Protein AF-0000000067173513 (afdb_homodimer)

Structure (mmCIF, N/CA/C/O backbone):
data_AF-0000000067173513-model_v1
#
loop_
_entity.id
_entity.type
_entity.pdbx_description
1 polymer 'MarR-family protein transcriptional regulator'
#
loop_
_atom_site.group_PDB
_atom_site.id
_atom_site.type_symbol
_atom_site.label_atom_id
_atom_site.label_alt_id
_atom_site.label_comp_id
_atom_site.label_asym_id
_atom_site.label_entity_id
_atom_site.label_seq_id
_atom_site.pdbx_PDB_ins_code
_atom_site.Cartn_x
_atom_site.Cartn_y
_atom_site.Cartn_z
_atom_site.occupancy
_atom_site.B_iso_or_equiv
_atom_site.auth_seq_id
_atom_site.auth_comp_id
_atom_site.auth_asym_id
_atom_site.auth_atom_id
_atom_site.pdbx_PDB_model_num
ATOM 1 N N . MET A 1 1 ? -23.953 4.438 -7.414 1 66.81 1 MET A N 1
ATOM 2 C CA . MET A 1 1 ? -24.047 3.256 -6.559 1 66.81 1 MET A CA 1
ATOM 3 C C . MET A 1 1 ? -22.797 2.395 -6.688 1 66.81 1 MET A C 1
ATOM 5 O O . MET A 1 1 ? -22.266 2.227 -7.785 1 66.81 1 MET A O 1
ATOM 9 N N . VAL A 1 2 ? -22.297 2.133 -5.477 1 77.62 2 VAL A N 1
ATOM 10 C CA . VAL A 1 2 ? -21.078 1.342 -5.473 1 77.62 2 VAL A CA 1
ATOM 11 C C . VAL A 1 2 ? -21.375 -0.084 -5.922 1 77.62 2 VAL A C 1
ATOM 13 O O . VAL A 1 2 ? -22.172 -0.787 -5.297 1 77.62 2 VAL A O 1
ATOM 16 N N . ASP A 1 3 ? -20.922 -0.416 -7.223 1 88.56 3 ASP A N 1
ATOM 17 C CA . ASP A 1 3 ? -21.172 -1.765 -7.727 1 88.56 3 ASP A CA 1
ATOM 18 C C . ASP A 1 3 ? -19.984 -2.684 -7.422 1 88.56 3 ASP A C 1
ATOM 20 O O . ASP A 1 3 ? -18.859 -2.219 -7.246 1 88.56 3 ASP A O 1
ATOM 24 N N . THR A 1 4 ? -20.297 -3.984 -7.328 1 90.81 4 THR A N 1
ATOM 25 C CA . THR A 1 4 ? -19.359 -5.008 -6.898 1 90.81 4 THR A CA 1
ATOM 26 C C . THR A 1 4 ? -18.156 -5.062 -7.84 1 90.81 4 THR A C 1
ATOM 28 O O . THR A 1 4 ? -17.016 -5.223 -7.395 1 90.81 4 THR A O 1
ATOM 31 N N . ARG A 1 5 ? -18.406 -4.883 -9.117 1 91.69 5 ARG A N 1
ATOM 32 C CA . ARG A 1 5 ? -17.328 -4.945 -10.102 1 91.69 5 ARG A CA 1
ATOM 33 C C . ARG A 1 5 ? -16.344 -3.791 -9.914 1 91.69 5 ARG A C 1
ATOM 35 O O . ARG A 1 5 ? -15.141 -3.963 -10.07 1 91.69 5 ARG A O 1
ATOM 42 N N . SER A 1 6 ? -16.953 -2.627 -9.68 1 94.31 6 SER A N 1
ATOM 43 C CA . SER A 1 6 ? -16.125 -1.453 -9.445 1 94.31 6 SER A CA 1
ATOM 44 C C . SER A 1 6 ? -15.242 -1.64 -8.211 1 94.31 6 SER A C 1
ATOM 46 O O . SER A 1 6 ? -14.047 -1.34 -8.242 1 94.31 6 SER A O 1
ATOM 48 N N . VAL A 1 7 ? -15.805 -2.238 -7.148 1 97 7 VAL A N 1
ATOM 49 C CA . VAL A 1 7 ? -15.07 -2.443 -5.902 1 97 7 VAL A CA 1
ATOM 50 C C . VAL A 1 7 ? -13.961 -3.469 -6.117 1 97 7 VAL A C 1
ATOM 52 O O . VAL A 1 7 ? -12.852 -3.301 -5.617 1 97 7 VAL A O 1
ATOM 55 N N . GLU A 1 8 ? -14.266 -4.461 -6.918 1 96.06 8 GLU A N 1
ATOM 56 C CA . GLU A 1 8 ? -13.281 -5.5 -7.199 1 96.06 8 GLU A CA 1
ATOM 57 C C . GLU A 1 8 ? -12.094 -4.938 -7.984 1 96.06 8 GLU A C 1
ATOM 59 O O . GLU A 1 8 ? -10.945 -5.273 -7.703 1 96.06 8 GLU A O 1
ATOM 64 N N . ALA A 1 9 ? -12.383 -4.098 -8.992 1 96.94 9 ALA A N 1
ATOM 65 C CA . ALA A 1 9 ? -11.32 -3.506 -9.797 1 96.94 9 ALA A CA 1
ATOM 66 C C . ALA A 1 9 ? -10.43 -2.602 -8.945 1 96.94 9 ALA A C 1
ATOM 68 O O . ALA A 1 9 ? -9.203 -2.609 -9.094 1 96.94 9 ALA A O 1
ATOM 69 N N . ILE A 1 10 ? -11.047 -1.842 -8.094 1 98.31 10 ILE A N 1
ATOM 70 C CA . ILE A 1 10 ? -10.305 -0.932 -7.227 1 98.31 10 ILE A CA 1
ATOM 71 C C . ILE A 1 10 ? -9.453 -1.733 -6.246 1 98.31 10 ILE A C 1
ATOM 73 O O . ILE A 1 10 ? -8.273 -1.434 -6.051 1 98.31 10 ILE A O 1
ATOM 77 N N . SER A 1 11 ? -10.102 -2.775 -5.629 1 97.38 11 SER A N 1
ATOM 78 C CA . SER A 1 11 ? -9.383 -3.656 -4.715 1 97.38 11 SER A CA 1
ATOM 79 C C . SER A 1 11 ? -8.18 -4.305 -5.402 1 97.38 11 SER A C 1
ATOM 81 O O . SER A 1 11 ? -7.082 -4.328 -4.848 1 97.38 11 SER A O 1
ATOM 83 N N . GLU A 1 12 ? -8.336 -4.734 -6.629 1 96.5 12 GLU A N 1
ATOM 84 C CA . GLU A 1 12 ? -7.266 -5.379 -7.379 1 96.5 12 GLU A CA 1
ATOM 85 C C . GLU A 1 12 ? -6.145 -4.391 -7.691 1 96.5 12 GLU A C 1
ATOM 87 O O . GLU A 1 12 ? -4.961 -4.738 -7.602 1 96.5 12 GLU A O 1
ATOM 92 N N . MET A 1 13 ? -6.484 -3.211 -8.086 1 98.06 13 MET A N 1
ATOM 93 C CA . MET A 1 13 ? -5.48 -2.193 -8.383 1 98.06 13 MET A CA 1
ATOM 94 C C . MET A 1 13 ? -4.625 -1.895 -7.16 1 98.06 13 MET A C 1
ATOM 96 O O . MET A 1 13 ? -3.396 -1.848 -7.25 1 98.06 13 MET A O 1
ATOM 100 N N . ILE A 1 14 ? -5.258 -1.755 -5.98 1 97.88 14 ILE A N 1
ATOM 101 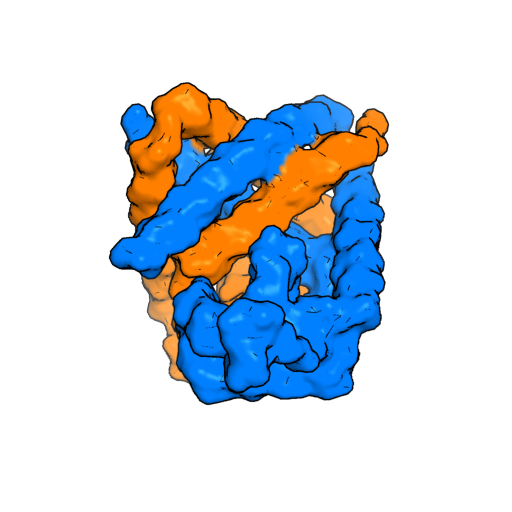C CA . ILE A 1 14 ? -4.562 -1.428 -4.742 1 97.88 14 ILE A CA 1
ATOM 102 C C . ILE A 1 14 ? -3.67 -2.598 -4.328 1 97.88 14 ILE A C 1
ATOM 104 O O . ILE A 1 14 ? -2.484 -2.412 -4.043 1 97.88 14 ILE A O 1
ATOM 108 N N . ILE A 1 15 ? -4.168 -3.867 -4.406 1 95.38 15 ILE A N 1
ATOM 109 C CA . ILE A 1 15 ? -3.424 -5.047 -3.971 1 95.38 15 ILE A CA 1
ATOM 110 C C . ILE A 1 15 ? -2.246 -5.289 -4.914 1 95.38 15 ILE A C 1
ATOM 112 O O . ILE A 1 15 ? -1.128 -5.551 -4.465 1 95.38 15 ILE A O 1
ATOM 116 N N . THR A 1 16 ? -2.5 -5.16 -6.219 1 96.19 16 THR A N 1
ATOM 117 C CA . THR A 1 16 ? -1.437 -5.367 -7.195 1 96.19 16 THR A CA 1
ATOM 118 C C . THR A 1 16 ? -0.371 -4.281 -7.07 1 96.19 16 THR A C 1
ATOM 120 O O . THR A 1 16 ? 0.825 -4.56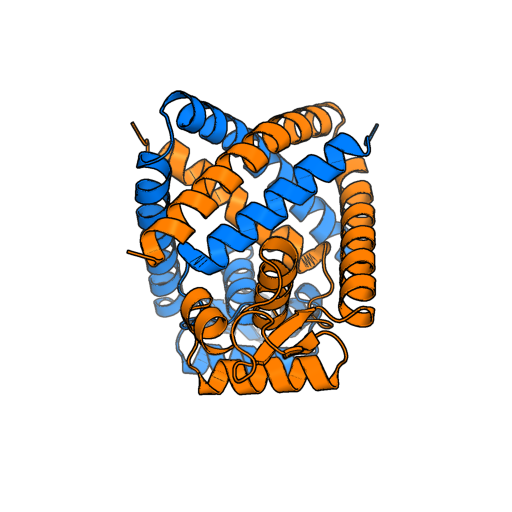6 -7.156 1 96.19 16 THR A O 1
ATOM 123 N N . GLY A 1 17 ? -0.793 -3.014 -6.914 1 97.06 17 GLY A N 1
ATOM 124 C CA . GLY A 1 17 ? 0.141 -1.921 -6.695 1 97.06 17 GLY A CA 1
ATOM 125 C C . GLY A 1 17 ? 1 -2.107 -5.461 1 97.06 17 GLY A C 1
ATOM 126 O O . GLY A 1 17 ? 2.203 -1.837 -5.484 1 97.06 17 GLY A O 1
ATOM 127 N N . THR A 1 18 ? 0.371 -2.568 -4.34 1 94.94 18 THR A N 1
ATOM 128 C CA . THR A 1 18 ? 1.085 -2.82 -3.092 1 94.94 18 THR A CA 1
ATOM 129 C C . THR A 1 18 ? 2.09 -3.955 -3.262 1 94.94 18 THR A C 1
ATOM 131 O O . THR A 1 18 ? 3.225 -3.863 -2.787 1 94.94 18 THR A O 1
ATOM 134 N N . ASP A 1 19 ? 1.684 -5.023 -3.975 1 93.69 19 ASP A N 1
ATOM 135 C CA . ASP A 1 19 ? 2.58 -6.141 -4.254 1 93.69 19 ASP A CA 1
ATOM 136 C C . ASP A 1 19 ? 3.781 -5.688 -5.082 1 93.69 19 ASP A C 1
ATOM 138 O O . ASP A 1 19 ? 4.926 -6.004 -4.746 1 93.69 19 ASP A O 1
ATOM 142 N N . LEU A 1 20 ? 3.57 -4.922 -6.133 1 95.25 20 LEU A N 1
ATOM 143 C CA . LEU A 1 20 ? 4.629 -4.387 -6.984 1 95.25 20 LEU A CA 1
ATOM 144 C C . LEU A 1 20 ? 5.574 -3.502 -6.18 1 95.25 20 LEU A C 1
ATOM 146 O O . LEU A 1 20 ? 6.797 -3.598 -6.324 1 95.25 20 LEU A O 1
ATOM 150 N N . LEU A 1 21 ? 4.984 -2.676 -5.32 1 95 21 LEU A N 1
ATOM 151 C CA . LEU A 1 21 ? 5.762 -1.747 -4.504 1 95 21 LEU A CA 1
ATOM 152 C C . LEU A 1 21 ? 6.719 -2.498 -3.586 1 95 21 LEU A C 1
ATOM 154 O O . LEU A 1 21 ? 7.93 -2.275 -3.629 1 95 21 LEU A O 1
ATOM 158 N N . TRP A 1 22 ? 6.23 -3.469 -2.875 1 90.56 22 TRP A N 1
ATOM 159 C CA . TRP A 1 22 ? 6.992 -4.117 -1.814 1 90.56 22 TRP A CA 1
ATOM 160 C C . TRP A 1 22 ? 8 -5.102 -2.395 1 90.56 22 TRP A C 1
ATOM 162 O O . TRP A 1 22 ? 9.078 -5.305 -1.828 1 90.56 22 TRP A O 1
ATOM 172 N N . ARG A 1 23 ? 7.766 -5.633 -3.545 1 89.94 23 ARG A N 1
ATOM 173 C CA . ARG A 1 23 ? 8.648 -6.648 -4.105 1 89.94 23 ARG A CA 1
ATOM 174 C C . ARG A 1 23 ? 9.734 -6.02 -4.977 1 89.94 23 ARG A C 1
ATOM 176 O O . ARG A 1 23 ? 10.859 -6.508 -5.02 1 89.94 23 ARG A O 1
ATOM 183 N N . HIS A 1 24 ? 9.312 -4.906 -5.621 1 92.88 24 HIS A N 1
ATOM 184 C CA . HIS A 1 24 ? 10.203 -4.547 -6.719 1 92.88 24 HIS A CA 1
ATOM 185 C C . HIS A 1 24 ? 10.594 -3.072 -6.652 1 92.88 24 HIS A C 1
ATOM 187 O O . HIS A 1 24 ? 11.578 -2.658 -7.27 1 92.88 24 HIS A O 1
ATOM 193 N N . LEU A 1 25 ? 9.836 -2.234 -5.945 1 94.25 25 LEU A N 1
ATOM 194 C CA . LEU A 1 25 ? 10.07 -0.802 -6.086 1 94.25 25 LEU A CA 1
ATOM 195 C C . LEU A 1 25 ? 10.773 -0.243 -4.855 1 94.25 25 LEU A C 1
ATOM 197 O O . LEU A 1 25 ? 11.352 0.848 -4.902 1 94.25 25 LEU A O 1
ATOM 201 N N . VAL A 1 26 ? 10.672 -1.02 -3.676 1 89.94 26 VAL A N 1
ATOM 202 C CA . VAL A 1 26 ? 11.305 -0.513 -2.463 1 89.94 26 VAL A CA 1
ATOM 203 C C . VAL A 1 26 ? 12.203 -1.587 -1.863 1 89.94 26 VAL A C 1
ATOM 205 O O . VAL A 1 26 ? 12.094 -2.766 -2.207 1 89.94 26 VAL A O 1
ATOM 208 N N . ASP A 1 27 ? 13.148 -1.09 -1.127 1 82.5 27 ASP A N 1
ATOM 209 C CA . ASP A 1 27 ? 13.992 -1.991 -0.348 1 82.5 27 ASP A CA 1
ATOM 210 C C . ASP A 1 27 ? 13.406 -2.238 1.037 1 82.5 27 ASP A C 1
ATOM 212 O O . ASP A 1 27 ? 13.531 -1.4 1.933 1 82.5 27 ASP A O 1
ATOM 216 N N . ARG A 1 28 ? 12.812 -3.389 1.314 1 76.75 28 ARG A N 1
ATOM 217 C CA . ARG A 1 28 ? 12.086 -3.707 2.537 1 76.75 28 ARG A CA 1
ATOM 218 C C . ARG A 1 28 ? 13.047 -4.043 3.674 1 76.75 28 ARG A C 1
ATOM 220 O O . ARG A 1 28 ? 12.656 -4.059 4.844 1 76.75 28 ARG A O 1
ATOM 227 N N . THR A 1 29 ? 14.258 -4.266 3.328 1 73.56 29 THR A N 1
ATOM 228 C CA . THR A 1 29 ? 15.234 -4.625 4.352 1 73.56 29 THR A CA 1
ATOM 229 C C . THR A 1 29 ? 15.711 -3.383 5.102 1 73.56 29 THR A C 1
ATOM 231 O O . THR A 1 29 ? 16.188 -3.479 6.234 1 73.56 29 THR A O 1
ATOM 234 N N . ALA A 1 30 ? 15.477 -2.311 4.512 1 75.12 30 ALA A N 1
ATOM 235 C CA . ALA A 1 30 ? 16 -1.089 5.113 1 75.12 30 ALA A CA 1
ATOM 236 C C . ALA A 1 30 ? 15.008 -0.494 6.105 1 75.12 30 ALA A C 1
ATOM 238 O O . ALA A 1 30 ? 15.406 0.08 7.125 1 75.12 30 ALA A O 1
ATOM 239 N N . LEU A 1 31 ? 13.758 -0.548 5.906 1 82.88 31 LEU A N 1
ATOM 240 C CA . LEU A 1 31 ? 12.711 0.012 6.754 1 82.88 31 LEU A CA 1
ATOM 241 C C . LEU A 1 31 ? 11.508 -0.92 6.82 1 82.88 31 LEU A C 1
ATOM 243 O O . LEU A 1 31 ? 10.977 -1.335 5.785 1 82.88 31 LEU A O 1
ATOM 247 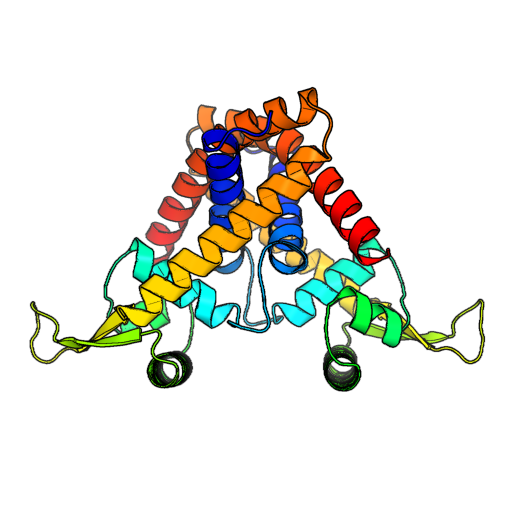N N . SER A 1 32 ? 11.062 -1.251 8.031 1 83.25 32 SER A N 1
ATOM 248 C CA . SER A 1 32 ? 9.859 -2.051 8.203 1 83.25 32 SER A CA 1
ATOM 249 C C . SER A 1 32 ? 8.625 -1.304 7.707 1 83.25 32 SER A C 1
ATOM 251 O O . SER A 1 32 ? 8.664 -0.087 7.512 1 83.25 32 SER A O 1
ATOM 253 N N . SER A 1 33 ? 7.539 -2.025 7.551 1 85.62 33 SER A N 1
ATOM 254 C CA . SER A 1 33 ? 6.281 -1.416 7.129 1 85.62 33 SER A CA 1
ATOM 255 C C . SER A 1 33 ? 5.785 -0.407 8.156 1 85.62 33 SER A C 1
ATOM 257 O O . SER A 1 33 ? 5.301 0.668 7.801 1 85.62 33 SER A O 1
ATOM 259 N N . SER A 1 34 ? 5.93 -0.735 9.484 1 87.44 34 SER A N 1
ATOM 260 C CA . SER A 1 34 ? 5.492 0.174 10.531 1 87.44 34 SER A CA 1
ATOM 261 C C . SER A 1 34 ? 6.316 1.456 10.539 1 87.44 34 SER A C 1
ATOM 263 O O . SER A 1 34 ? 5.777 2.549 10.727 1 87.44 34 SER A O 1
ATOM 265 N N . ALA A 1 35 ? 7.602 1.272 10.32 1 89.88 35 ALA A N 1
ATOM 266 C CA . ALA A 1 35 ? 8.484 2.438 10.25 1 89.88 35 ALA A CA 1
ATOM 267 C C . ALA A 1 35 ? 8.141 3.303 9.039 1 89.88 35 ALA A C 1
ATOM 269 O O . ALA A 1 35 ? 8.102 4.531 9.133 1 89.88 35 ALA A O 1
ATOM 270 N N . THR A 1 36 ? 7.934 2.67 7.93 1 89.94 36 THR A N 1
ATOM 271 C CA . THR A 1 36 ? 7.594 3.387 6.703 1 89.94 36 THR A CA 1
ATOM 272 C C . THR A 1 36 ? 6.297 4.172 6.879 1 89.94 36 THR A C 1
ATOM 274 O O . THR A 1 36 ? 6.215 5.336 6.492 1 89.94 36 THR A O 1
ATOM 277 N N . LEU A 1 37 ? 5.223 3.516 7.457 1 89.5 37 LEU A N 1
ATOM 278 C CA . LEU A 1 37 ? 3.939 4.176 7.684 1 89.5 37 LEU A CA 1
ATOM 279 C C . LEU A 1 37 ? 4.105 5.375 8.609 1 89.5 37 LEU A C 1
ATOM 281 O O . LEU A 1 37 ? 3.518 6.434 8.375 1 89.5 37 LEU A O 1
ATOM 285 N N . LEU A 1 38 ? 4.918 5.215 9.648 1 93.06 38 LEU A N 1
ATOM 286 C CA . LEU A 1 38 ? 5.152 6.301 10.602 1 93.06 38 LEU A CA 1
ATOM 287 C C . LEU A 1 38 ? 5.852 7.473 9.922 1 93.06 38 LEU A C 1
ATOM 289 O O . LEU A 1 38 ? 5.43 8.625 10.07 1 93.06 38 LEU A O 1
ATOM 293 N N . LEU A 1 39 ? 6.883 7.145 9.188 1 93.69 39 LEU A N 1
ATOM 294 C CA . LEU A 1 39 ? 7.637 8.195 8.516 1 93.69 39 LEU A CA 1
ATOM 295 C C . LEU A 1 39 ? 6.781 8.898 7.465 1 93.69 39 LEU A C 1
ATOM 297 O O . LEU A 1 39 ? 6.875 10.117 7.293 1 93.69 39 LEU A O 1
ATOM 301 N N . ASN A 1 40 ? 6.012 8.148 6.727 1 92.12 40 ASN A N 1
ATOM 302 C CA . ASN A 1 40 ? 5.094 8.742 5.758 1 92.12 40 ASN A CA 1
ATOM 303 C C . ASN A 1 40 ? 4.133 9.719 6.422 1 92.12 40 ASN A C 1
ATOM 305 O O . ASN A 1 40 ? 3.887 10.805 5.895 1 92.12 40 ASN A O 1
ATOM 309 N N . ARG A 1 41 ? 3.559 9.352 7.609 1 92.25 41 ARG A N 1
ATOM 310 C CA . ARG A 1 41 ? 2.629 10.219 8.328 1 92.25 41 ARG A CA 1
ATOM 311 C C . ARG A 1 41 ? 3.316 11.5 8.781 1 92.25 41 ARG A C 1
ATOM 313 O O . ARG A 1 41 ? 2.787 12.594 8.586 1 92.25 41 ARG A O 1
ATOM 320 N N . LEU A 1 42 ? 4.508 11.375 9.359 1 95 42 LEU A N 1
ATOM 321 C CA . LEU A 1 42 ? 5.238 12.547 9.836 1 95 42 LEU A CA 1
ATOM 322 C C . LEU A 1 42 ? 5.613 13.461 8.68 1 95 42 LEU A C 1
ATOM 324 O O . LEU A 1 42 ? 5.637 14.688 8.844 1 95 42 LEU A O 1
ATOM 328 N N . GLU A 1 43 ? 5.945 12.867 7.527 1 91.62 43 GLU A N 1
ATOM 329 C CA . GLU A 1 43 ? 6.273 13.656 6.344 1 91.62 43 GLU A CA 1
ATOM 330 C C . GLU A 1 43 ? 5.059 14.445 5.855 1 91.62 43 GLU A C 1
ATOM 332 O O . GLU A 1 43 ? 5.18 15.609 5.484 1 91.62 43 GLU A O 1
ATOM 337 N N . ARG A 1 44 ? 3.924 13.914 5.926 1 87.94 44 ARG A N 1
ATOM 338 C CA . ARG A 1 44 ? 2.697 14.508 5.398 1 87.94 44 ARG A CA 1
ATOM 339 C C . ARG A 1 44 ? 2.08 15.477 6.402 1 87.94 44 ARG A C 1
ATOM 341 O O . ARG A 1 44 ? 1.574 16.531 6.02 1 87.94 44 ARG A O 1
ATOM 348 N N . GLN A 1 45 ? 2.072 15.109 7.734 1 90.75 45 GLN A N 1
ATOM 349 C CA . GLN A 1 45 ? 1.285 15.836 8.719 1 90.75 45 GLN A CA 1
ATOM 350 C C . GLN A 1 45 ? 2.18 16.688 9.617 1 90.75 45 GLN A C 1
ATOM 352 O O . GLN A 1 45 ? 1.688 17.531 10.367 1 90.75 45 GLN A O 1
ATOM 357 N N . GLY A 1 46 ? 3.473 16.5 9.477 1 92.88 46 GLY A N 1
ATOM 358 C CA . GLY A 1 46 ? 4.395 17.219 10.344 1 92.88 46 GLY A CA 1
ATOM 359 C C . GLY A 1 46 ? 4.57 16.562 11.695 1 92.88 46 GLY A C 1
ATOM 360 O O . GLY A 1 46 ? 4.152 15.414 11.898 1 92.88 46 GLY A O 1
ATOM 361 N N . PRO A 1 47 ? 5.266 17.219 12.625 1 95.81 47 PRO A N 1
ATOM 362 C CA . PRO A 1 47 ? 5.539 16.672 13.953 1 95.81 47 PRO A CA 1
ATOM 363 C C . PRO A 1 47 ? 4.262 16.344 14.734 1 95.81 47 PRO A C 1
ATOM 365 O O . PRO A 1 47 ? 3.279 17.078 14.648 1 95.81 47 PRO A O 1
ATOM 368 N N . MET A 1 48 ? 4.305 15.203 15.422 1 95.44 48 MET A N 1
ATOM 369 C CA . MET A 1 48 ? 3.148 14.742 16.188 1 95.44 48 MET A CA 1
ATOM 370 C C . MET A 1 48 ? 3.57 14.234 17.562 1 95.44 48 MET A C 1
ATOM 372 O O . MET A 1 48 ? 4.699 13.773 17.734 1 95.44 48 MET A O 1
ATOM 376 N N . ARG A 1 49 ? 2.609 14.297 18.547 1 94.94 49 ARG A N 1
ATOM 377 C CA . ARG A 1 49 ? 2.826 13.656 19.828 1 94.94 49 ARG A CA 1
ATOM 378 C C . ARG A 1 49 ? 2.85 12.133 19.703 1 94.94 49 ARG A C 1
ATOM 380 O O . ARG A 1 49 ? 2.15 11.57 18.859 1 94.94 49 ARG A O 1
ATOM 387 N N . LEU A 1 50 ? 3.639 11.586 20.578 1 94.38 50 LEU A N 1
ATOM 388 C CA . LEU A 1 50 ? 3.754 10.133 20.547 1 94.38 50 LEU A CA 1
ATOM 389 C C . LEU A 1 50 ? 2.391 9.477 20.734 1 94.38 50 LEU A C 1
ATOM 391 O O . LEU A 1 50 ? 2.068 8.5 20.047 1 94.38 50 LEU A O 1
ATOM 395 N N . THR A 1 51 ? 1.613 10.031 21.594 1 93.19 51 THR A N 1
ATOM 396 C CA . THR A 1 51 ? 0.297 9.469 21.875 1 93.19 51 THR A CA 1
ATOM 397 C C . THR A 1 51 ? -0.612 9.594 20.641 1 93.19 51 THR A C 1
ATOM 399 O O . THR A 1 51 ? -1.365 8.672 20.328 1 93.19 51 THR A O 1
ATOM 402 N N . ALA A 1 52 ? -0.583 10.695 19.953 1 92.81 52 ALA A N 1
ATOM 403 C CA . ALA A 1 52 ? -1.368 10.906 18.75 1 92.81 52 ALA A CA 1
ATOM 404 C C . ALA A 1 52 ? -0.922 9.961 17.625 1 92.81 52 ALA A C 1
ATOM 406 O O . ALA A 1 52 ? -1.749 9.461 16.859 1 92.81 52 ALA A O 1
ATOM 407 N N . LEU A 1 53 ? 0.363 9.734 17.516 1 93.44 53 LEU A N 1
ATOM 408 C CA . LEU A 1 53 ? 0.924 8.805 16.531 1 93.44 53 LEU A CA 1
ATOM 409 C C . LEU A 1 53 ? 0.429 7.387 16.797 1 93.44 53 LEU A C 1
ATOM 411 O O . LEU A 1 53 ? 0.034 6.684 15.859 1 93.44 53 LEU A O 1
ATOM 415 N N . ALA A 1 54 ? 0.498 7.004 18.094 1 93.81 54 ALA A N 1
ATOM 416 C CA . ALA A 1 54 ? 0.049 5.668 18.469 1 93.81 54 ALA A CA 1
ATOM 417 C C . ALA A 1 54 ? -1.419 5.457 18.109 1 93.81 54 ALA A C 1
ATOM 419 O O . ALA A 1 54 ? -1.78 4.438 17.516 1 93.81 54 ALA A O 1
ATOM 420 N N . GLU A 1 55 ? -2.238 6.492 18.422 1 91.06 55 GLU A N 1
ATOM 421 C CA . GLU A 1 55 ? -3.666 6.426 18.141 1 91.06 55 GLU A CA 1
ATOM 422 C C . GLU A 1 55 ? -3.92 6.375 16.625 1 91.06 55 GLU A C 1
ATOM 424 O O . GLU A 1 55 ? -4.711 5.559 16.156 1 91.06 55 GLU A O 1
ATOM 429 N N . ALA A 1 56 ? -3.217 7.223 15.922 1 88.12 56 ALA A N 1
ATOM 430 C CA . ALA A 1 56 ? -3.4 7.312 14.477 1 88.12 56 ALA A CA 1
ATOM 431 C C . ALA A 1 56 ? -2.979 6.02 13.789 1 88.12 56 ALA A C 1
ATOM 433 O O . ALA A 1 56 ? -3.557 5.633 12.766 1 88.12 56 ALA A O 1
ATOM 434 N N . GLU A 1 57 ? -1.97 5.273 14.312 1 87.81 57 GLU A N 1
ATOM 435 C CA . GLU A 1 57 ? -1.441 4.059 13.695 1 87.81 57 GLU A CA 1
ATOM 436 C C . GLU A 1 57 ? -2.1 2.812 14.281 1 87.81 57 GLU A C 1
ATOM 438 O O . GLU A 1 57 ? -1.777 1.69 13.883 1 87.81 57 GLU A O 1
ATOM 443 N N . GLY A 1 58 ? -2.996 3.014 15.258 1 85.62 58 GLY A N 1
ATOM 444 C CA . GLY A 1 58 ? -3.635 1.871 15.891 1 85.62 58 GLY A CA 1
ATOM 445 C C . GLY A 1 58 ? -2.664 0.991 16.656 1 85.62 58 GLY A C 1
ATOM 446 O O . GLY A 1 58 ? -2.783 -0.235 16.641 1 85.62 58 GLY A O 1
ATOM 447 N N . ALA A 1 59 ? -1.656 1.563 17.203 1 88.44 59 ALA A N 1
ATOM 448 C CA . ALA A 1 59 ? -0.642 0.85 17.969 1 88.44 59 ALA A CA 1
ATOM 449 C C . ALA A 1 59 ? -0.747 1.184 19.469 1 88.44 59 ALA A C 1
ATOM 451 O O . ALA A 1 59 ? -1.284 2.23 19.828 1 88.44 59 ALA A O 1
ATOM 452 N N . SER A 1 60 ? -0.234 0.237 20.266 1 92 60 SER A N 1
ATOM 453 C CA . SER A 1 60 ? -0.127 0.543 21.688 1 92 60 SER A CA 1
ATOM 454 C C . SER A 1 60 ? 0.921 1.621 21.938 1 92 60 SER A C 1
ATOM 456 O O . SER A 1 60 ? 1.853 1.789 21.156 1 92 60 SER A O 1
ATOM 458 N N . GLN A 1 61 ? 0.798 2.365 23.031 1 93.38 61 GLN A N 1
ATOM 459 C CA . GLN A 1 61 ? 1.775 3.379 23.422 1 93.38 61 GLN A CA 1
ATOM 460 C C . GLN A 1 61 ? 3.162 2.768 23.594 1 93.38 61 GLN A C 1
ATOM 462 O O . GLN A 1 61 ? 4.164 3.357 23.172 1 93.38 61 GLN A O 1
ATOM 467 N N . SER A 1 62 ? 3.131 1.607 24.172 1 96.25 62 SER A N 1
ATOM 468 C CA . SER A 1 62 ? 4.41 0.94 24.406 1 96.25 62 SER A CA 1
ATOM 469 C C . SER A 1 62 ? 5.074 0.562 23.078 1 96.25 62 SER A C 1
ATOM 471 O O . SER A 1 62 ? 6.277 0.765 22.906 1 96.25 62 SER A O 1
ATOM 473 N N . GLY A 1 63 ? 4.297 0.044 22.109 1 94.56 63 GLY A N 1
ATOM 474 C CA . GLY A 1 63 ? 4.82 -0.294 20.781 1 94.56 63 GLY A CA 1
ATOM 475 C C . GLY A 1 63 ? 5.328 0.912 20.016 1 94.56 63 GLY A C 1
ATOM 476 O O . GLY A 1 63 ? 6.379 0.847 19.375 1 94.56 63 GLY A O 1
ATOM 477 N N . MET A 1 64 ? 4.605 1.925 20.125 1 95.44 64 MET A N 1
ATOM 478 C CA . MET A 1 64 ? 4.992 3.154 19.438 1 95.44 64 MET A CA 1
ATOM 479 C C . MET A 1 64 ? 6.254 3.746 20.062 1 95.44 64 MET A C 1
ATOM 481 O O . MET A 1 64 ? 7.129 4.238 19.344 1 95.44 64 MET A O 1
ATOM 485 N N . THR A 1 65 ? 6.332 3.672 21.375 1 96.31 65 THR A N 1
ATOM 486 C CA . THR A 1 65 ? 7.523 4.152 22.062 1 96.31 65 THR A CA 1
ATOM 487 C C . THR A 1 65 ? 8.766 3.402 21.578 1 96.31 65 THR A C 1
ATOM 489 O O . THR A 1 65 ? 9.773 4.02 21.234 1 96.31 65 THR A O 1
ATOM 492 N N . GLN A 1 66 ? 8.648 2.164 21.469 1 97.06 66 GLN A N 1
ATOM 493 C CA . GLN A 1 66 ? 9.766 1.337 21.031 1 97.06 66 GLN A CA 1
ATOM 494 C C . GLN A 1 66 ? 10.133 1.629 19.578 1 97.06 66 GLN A C 1
ATOM 496 O O . GLN A 1 66 ? 11.32 1.687 19.234 1 97.06 66 GLN A O 1
ATOM 501 N N . LEU A 1 67 ? 9.125 1.756 18.781 1 95.12 67 LEU A N 1
ATOM 502 C CA . LEU A 1 67 ? 9.367 2.051 17.375 1 95.12 67 LEU A CA 1
ATOM 503 C C . LEU A 1 67 ? 10.055 3.4 17.203 1 95.12 67 LEU A C 1
ATOM 505 O O . LEU A 1 67 ? 11.031 3.514 16.469 1 95.12 67 LEU A O 1
ATOM 509 N N . VAL A 1 68 ? 9.57 4.371 17.906 1 96.94 68 VAL A N 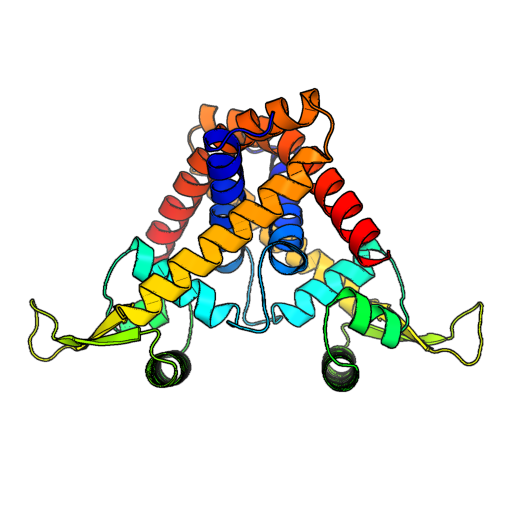1
ATOM 510 C CA . VAL A 1 68 ? 10.148 5.711 17.812 1 96.94 68 VAL A CA 1
ATOM 511 C C . VAL A 1 68 ? 11.578 5.695 18.344 1 96.94 68 VAL A C 1
ATOM 513 O O . VAL A 1 68 ? 12.469 6.312 17.75 1 96.94 68 VAL A O 1
ATOM 516 N N . GLN A 1 69 ? 11.797 4.992 19.422 1 97.38 69 GLN A N 1
ATOM 517 C CA . GLN A 1 69 ? 13.141 4.887 19.969 1 97.38 69 GLN A CA 1
ATOM 518 C C . GLN A 1 69 ? 14.102 4.258 18.969 1 97.38 69 GLN A C 1
ATOM 520 O O . GLN A 1 69 ? 15.227 4.742 18.781 1 97.38 69 GLN A O 1
ATOM 525 N N . ARG A 1 70 ? 13.688 3.25 18.328 1 96.44 70 ARG A N 1
ATOM 526 C CA . ARG A 1 70 ? 14.508 2.574 17.328 1 96.44 70 ARG A CA 1
ATOM 527 C C . ARG A 1 70 ? 14.812 3.498 16.156 1 96.44 70 ARG A C 1
ATOM 529 O O . ARG A 1 70 ? 15.953 3.553 15.68 1 96.44 70 ARG A O 1
ATOM 536 N N . LEU A 1 71 ? 13.852 4.227 15.688 1 96.44 71 LEU A N 1
ATOM 537 C CA . LEU A 1 71 ? 14.031 5.133 14.562 1 96.44 71 LEU A CA 1
ATOM 538 C C . LEU A 1 71 ? 14.914 6.316 14.945 1 96.44 71 LEU A C 1
ATOM 540 O O . LEU A 1 71 ? 15.672 6.824 14.109 1 96.44 71 LEU A O 1
ATOM 544 N N . GLU A 1 72 ? 14.805 6.691 16.203 1 97.06 72 GLU A N 1
ATOM 545 C CA . GLU A 1 72 ? 15.672 7.75 16.703 1 97.06 72 GLU A CA 1
ATOM 546 C C . GLU A 1 72 ? 17.141 7.301 16.734 1 97.06 72 GLU A C 1
ATOM 548 O O . GLU A 1 72 ? 18.031 8.055 16.344 1 97.06 72 GLU A O 1
ATOM 553 N N . GLN A 1 73 ? 17.328 6.105 17.156 1 96.44 73 GL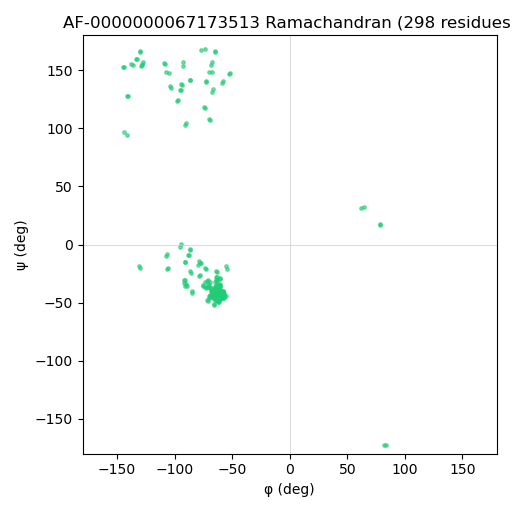N A N 1
ATOM 554 C CA . GLN A 1 73 ? 18.672 5.539 17.203 1 96.44 73 GLN A CA 1
ATOM 555 C C . GLN A 1 73 ? 19.266 5.418 15.797 1 96.44 73 GLN A C 1
ATOM 557 O O . GLN A 1 73 ? 20.469 5.562 15.609 1 96.44 73 GLN A O 1
ATOM 562 N N . GLN A 1 74 ? 18.391 5.27 14.789 1 94.75 74 GLN A N 1
ATOM 563 C CA . GLN A 1 74 ? 18.812 5.152 13.398 1 94.75 74 GLN A CA 1
ATOM 564 C C . GLN A 1 74 ? 18.969 6.527 12.75 1 94.75 74 GLN A C 1
ATOM 566 O O . GLN A 1 74 ? 19.328 6.629 11.578 1 94.75 74 GLN A O 1
ATOM 571 N N . GLY A 1 75 ? 18.625 7.586 13.523 1 96.31 75 GLY A N 1
ATOM 572 C CA . GLY A 1 75 ? 18.766 8.953 13.047 1 96.31 75 GLY A CA 1
ATOM 573 C C . GLY A 1 75 ? 17.656 9.375 12.102 1 96.31 75 GLY A C 1
ATOM 574 O O . GLY A 1 75 ? 17.781 10.375 11.398 1 96.31 75 GLY A O 1
ATOM 575 N N . LEU A 1 76 ? 16.531 8.68 12.039 1 96.81 76 LEU A N 1
ATOM 576 C CA . LEU A 1 76 ? 15.461 8.938 11.078 1 96.81 76 LEU A CA 1
ATOM 577 C C . LEU A 1 76 ? 14.438 9.922 11.648 1 96.81 76 LEU A C 1
ATOM 579 O O . LEU A 1 76 ? 13.773 10.641 10.898 1 96.81 76 LEU A O 1
ATOM 583 N N . VAL A 1 77 ? 14.266 9.898 13.016 1 98.06 77 VAL A N 1
ATOM 584 C CA . VAL A 1 77 ? 13.352 10.828 13.672 1 98.06 77 VAL A CA 1
ATOM 585 C C . VAL A 1 77 ? 14.062 11.508 14.844 1 98.06 77 VAL A C 1
ATOM 587 O O . VAL A 1 77 ? 15.148 11.078 15.25 1 98.06 77 VAL A O 1
ATOM 590 N N . GLU A 1 78 ? 13.5 12.508 15.312 1 97.5 78 GLU A N 1
ATOM 591 C CA . GLU A 1 78 ? 13.977 13.234 16.484 1 97.5 78 GLU A CA 1
ATOM 592 C C . GLU A 1 78 ? 12.805 13.75 17.328 1 97.5 78 GLU A C 1
ATOM 594 O O . GLU A 1 78 ? 11.695 13.914 16.812 1 97.5 78 GLU A O 1
ATOM 599 N N . ARG A 1 79 ? 13.094 13.898 18.594 1 94.25 79 ARG A N 1
ATOM 600 C CA . ARG A 1 79 ? 12.102 14.5 19.484 1 94.25 79 ARG A CA 1
ATOM 601 C C . ARG A 1 79 ? 12.352 16 19.641 1 94.25 79 ARG A C 1
ATOM 603 O O . ARG A 1 79 ? 13.5 16.438 19.75 1 94.25 79 ARG A O 1
ATOM 610 N N . CYS A 1 80 ? 11.328 16.672 19.516 1 92.31 80 CYS A N 1
ATOM 611 C CA . CYS A 1 80 ? 11.445 18.125 19.641 1 92.31 80 CYS A CA 1
ATOM 612 C C . CYS A 1 80 ? 10.359 18.688 20.547 1 92.31 80 CYS A C 1
ATOM 614 O O . CYS A 1 80 ? 9.383 18 20.844 1 92.31 80 CYS A O 1
ATOM 616 N N . SER A 1 81 ? 10.539 19.906 21.109 1 88.69 81 SER A N 1
ATOM 617 C CA . SER A 1 81 ? 9.57 20.547 22 1 88.69 81 SER A CA 1
ATOM 618 C C . SER A 1 81 ? 8.352 21.031 21.219 1 88.69 81 SER A C 1
ATOM 620 O O . SER A 1 81 ? 8.469 21.469 20.062 1 88.69 81 SER A O 1
ATOM 622 N N . ASP A 1 82 ? 7.273 20.859 21.812 1 84 82 ASP A N 1
ATOM 623 C CA . ASP A 1 82 ? 6.043 21.422 21.266 1 84 82 ASP A CA 1
ATOM 624 C C . ASP A 1 82 ? 5.992 22.938 21.469 1 84 82 ASP A C 1
ATOM 626 O O . ASP A 1 82 ? 6.062 23.422 22.609 1 84 82 ASP A O 1
ATOM 630 N N . PRO A 1 83 ? 5.961 23.656 20.406 1 82 83 PRO A N 1
ATOM 631 C CA . PRO A 1 83 ? 5.922 25.125 20.562 1 82 83 PRO A CA 1
ATOM 632 C C . PRO A 1 83 ? 4.688 25.594 21.328 1 82 83 PRO A C 1
ATOM 634 O O . PRO A 1 83 ? 4.719 26.656 21.953 1 82 83 PRO A O 1
ATOM 637 N N . GLU A 1 84 ? 3.59 24.812 21.219 1 82.88 84 GLU A N 1
ATOM 638 C CA . GLU A 1 84 ? 2.33 25.188 21.859 1 82.88 84 GLU A CA 1
ATOM 639 C C . GLU A 1 84 ? 2.281 24.688 23.312 1 82.88 84 GLU A C 1
ATOM 641 O O . GLU A 1 84 ? 1.47 25.172 24.109 1 82.88 84 GLU A O 1
ATOM 646 N N . ASP A 1 85 ? 3.014 23.75 23.578 1 80.38 85 ASP A N 1
ATOM 647 C CA . ASP A 1 85 ? 3.064 23.172 24.922 1 80.38 85 ASP A CA 1
ATOM 648 C C . ASP A 1 85 ? 4.488 22.734 25.266 1 80.38 85 ASP A C 1
ATOM 650 O O . ASP A 1 85 ? 4.918 21.641 24.922 1 80.38 85 ASP A O 1
ATOM 654 N N . GLY A 1 86 ? 5.176 23.562 25.953 1 76.31 86 GLY A N 1
ATOM 655 C CA . GLY A 1 86 ? 6.578 23.344 26.281 1 76.31 86 GLY A CA 1
ATOM 656 C C . GLY A 1 86 ? 6.836 22.016 26.969 1 76.31 86 GLY A C 1
ATOM 657 O O . GLY A 1 86 ? 7.957 21.5 26.938 1 76.31 86 GLY A O 1
ATOM 658 N N . ARG A 1 87 ? 5.871 21.453 27.531 1 81.19 87 ARG A N 1
ATOM 659 C CA . ARG A 1 87 ? 6.059 20.203 28.266 1 81.19 87 ARG A CA 1
ATOM 660 C C . ARG A 1 87 ? 5.836 19 27.359 1 81.19 87 ARG A C 1
ATOM 662 O O . ARG A 1 87 ? 6.246 17.875 27.688 1 81.19 87 ARG A O 1
ATOM 669 N N . ALA A 1 88 ? 5.273 19.266 26.297 1 85.75 88 ALA A N 1
ATOM 670 C CA . ALA A 1 88 ? 4.98 18.156 25.406 1 85.75 88 ALA A CA 1
ATOM 671 C C . ALA A 1 88 ? 6.09 17.984 24.375 1 85.75 88 ALA A C 1
ATOM 673 O O . ALA A 1 88 ? 6.727 18.953 23.953 1 85.75 88 ALA A O 1
ATOM 674 N N . ARG A 1 89 ? 6.395 16.719 24.172 1 91.31 89 ARG A N 1
ATOM 675 C CA . ARG A 1 89 ? 7.402 16.406 23.172 1 91.31 89 ARG A CA 1
ATOM 676 C C . ARG A 1 89 ? 6.75 15.875 21.891 1 91.31 89 ARG A C 1
ATOM 678 O O . ARG A 1 89 ? 5.793 15.102 21.969 1 91.31 89 ARG A O 1
ATOM 685 N N . LEU A 1 90 ? 7.281 16.391 20.812 1 96.44 90 LEU A N 1
ATOM 686 C CA . LEU A 1 90 ? 6.809 15.945 19.5 1 96.44 90 LEU A CA 1
ATOM 687 C C . LEU A 1 90 ? 7.844 15.062 18.828 1 96.44 90 LEU A C 1
ATOM 689 O O . LEU A 1 90 ? 9.047 15.203 19.062 1 96.44 90 LEU A O 1
ATOM 693 N N . VAL A 1 91 ? 7.363 14.141 18.047 1 97.62 91 VAL A N 1
ATOM 694 C CA . VAL A 1 91 ? 8.203 13.328 17.172 1 97.62 91 VAL A CA 1
ATOM 695 C C . VAL A 1 91 ? 8.195 13.906 15.758 1 97.62 91 VAL A C 1
ATOM 697 O O . VAL A 1 91 ? 7.125 14.18 15.203 1 97.62 91 VAL A O 1
ATOM 700 N N . ALA A 1 92 ? 9.391 14.227 15.227 1 97.38 92 ALA A N 1
ATOM 701 C CA . ALA A 1 92 ? 9.531 14.75 13.875 1 97.38 92 ALA A CA 1
ATOM 702 C C . ALA A 1 92 ? 10.562 13.961 13.078 1 97.38 92 ALA A C 1
ATOM 704 O O . ALA A 1 92 ? 11.438 13.312 13.656 1 97.38 92 ALA A O 1
ATOM 705 N N . ILE A 1 93 ? 10.383 14 11.727 1 97.25 93 ILE A N 1
ATOM 706 C CA . ILE A 1 93 ? 11.445 13.453 10.891 1 97.25 93 ILE A CA 1
ATOM 707 C C . ILE A 1 93 ? 12.695 14.32 11.008 1 97.25 93 ILE A C 1
ATOM 709 O O . ILE A 1 93 ? 12.609 15.547 11 1 97.25 93 ILE A O 1
ATOM 713 N N . SER A 1 94 ? 13.859 13.656 11.25 1 97.38 94 SER A N 1
ATOM 714 C CA . SER A 1 94 ? 15.117 14.391 11.297 1 97.38 94 SER A CA 1
ATOM 715 C C . SER A 1 94 ? 15.57 14.812 9.906 1 97.38 94 SER A C 1
ATOM 717 O O . SER A 1 94 ? 14.992 14.375 8.906 1 97.38 94 SER A O 1
ATOM 719 N N . GLU A 1 95 ? 16.578 15.695 9.82 1 96.31 95 GLU A N 1
ATOM 720 C CA . GLU A 1 95 ? 17.172 16.062 8.531 1 96.31 95 GLU A CA 1
ATOM 721 C C . GLU A 1 95 ? 17.719 14.836 7.812 1 96.31 95 GLU A C 1
ATOM 723 O O . GLU A 1 95 ? 17.531 14.688 6.602 1 96.31 95 GLU A O 1
ATOM 728 N N . ALA A 1 96 ? 18.406 14.008 8.594 1 95.56 96 ALA A N 1
ATOM 729 C CA . ALA A 1 96 ? 18.906 12.758 8.031 1 95.56 96 ALA A CA 1
ATOM 730 C C . ALA A 1 96 ? 17.766 11.859 7.566 1 95.56 96 ALA A C 1
ATOM 732 O O . ALA A 1 96 ? 17.859 11.219 6.52 1 95.56 96 ALA A O 1
ATOM 733 N N . GLY A 1 97 ? 16.703 11.805 8.32 1 95.12 97 GLY A N 1
ATOM 734 C CA . GLY A 1 97 ? 15.523 11.047 7.945 1 95.12 97 GLY A CA 1
ATOM 735 C C . GLY A 1 97 ? 14.883 11.531 6.66 1 95.12 97 GLY A C 1
ATOM 736 O O . GLY A 1 97 ? 14.469 10.719 5.82 1 95.12 97 GLY A O 1
ATOM 737 N N . ARG A 1 98 ? 14.852 12.836 6.465 1 95.5 98 ARG A N 1
ATOM 738 C CA . ARG A 1 98 ? 14.289 13.43 5.254 1 95.5 98 ARG A CA 1
ATOM 739 C C . ARG A 1 98 ? 15.148 13.094 4.035 1 95.5 98 ARG A C 1
ATOM 741 O O . ARG A 1 98 ? 14.617 12.805 2.963 1 95.5 98 ARG A O 1
ATOM 748 N N . LYS A 1 99 ? 16.422 13.195 4.211 1 95.44 99 LYS A N 1
ATOM 749 C CA . LYS A 1 99 ? 17.328 12.859 3.121 1 95.44 99 LYS A CA 1
ATOM 750 C C . LYS A 1 99 ? 17.172 11.398 2.703 1 95.44 99 LYS A C 1
ATOM 752 O O . LYS A 1 99 ? 17.156 11.094 1.51 1 95.44 99 LYS A O 1
ATOM 757 N N . GLN A 1 100 ? 17.062 10.539 3.695 1 92 100 GLN A N 1
ATOM 758 C CA . GLN A 1 100 ? 16.859 9.125 3.398 1 92 100 GLN A CA 1
ATOM 759 C C . GLN A 1 100 ? 15.516 8.898 2.717 1 92 100 GLN A C 1
ATOM 761 O O . GLN A 1 100 ? 15.414 8.094 1.789 1 92 100 GLN A O 1
ATOM 766 N N . TRP A 1 101 ? 14.508 9.586 3.133 1 91.69 101 TRP A N 1
ATOM 767 C CA . TRP A 1 101 ? 13.172 9.492 2.545 1 91.69 101 TRP A CA 1
ATOM 768 C C . TRP A 1 101 ? 13.195 9.914 1.079 1 91.69 101 TRP A C 1
ATOM 770 O O . TRP A 1 101 ? 12.656 9.211 0.218 1 91.69 101 TRP A O 1
ATOM 780 N N . ASP A 1 102 ? 13.898 11.008 0.792 1 93.88 102 ASP A N 1
ATOM 781 C CA . ASP A 1 102 ? 14 11.523 -0.569 1 93.88 102 ASP A CA 1
ATOM 782 C C . ASP A 1 102 ? 14.773 10.555 -1.466 1 93.88 102 ASP A C 1
ATOM 784 O O . ASP A 1 102 ? 14.422 10.367 -2.631 1 93.88 102 ASP A O 1
ATOM 788 N N . THR A 1 103 ? 15.797 10.031 -0.908 1 93.62 103 THR A N 1
ATOM 789 C CA . THR A 1 103 ? 16.594 9.062 -1.655 1 93.62 103 THR A CA 1
ATOM 790 C C . THR A 1 103 ? 15.766 7.832 -2.002 1 93.62 103 THR A C 1
ATOM 792 O O . THR A 1 103 ? 15.836 7.324 -3.123 1 93.62 103 THR A O 1
ATOM 795 N N . ARG A 1 104 ? 15.008 7.277 -1.038 1 91.81 104 ARG A N 1
ATOM 796 C CA . ARG A 1 104 ? 14.133 6.137 -1.276 1 91.81 104 ARG A CA 1
ATOM 797 C C . ARG A 1 104 ? 13.109 6.445 -2.365 1 91.81 104 ARG A C 1
ATOM 799 O O . ARG A 1 104 ? 12.805 5.59 -3.197 1 91.81 104 ARG A O 1
ATOM 806 N N . ALA A 1 105 ? 12.547 7.672 -2.352 1 93.25 105 ALA A N 1
ATOM 807 C CA . ALA A 1 105 ? 11.586 8.094 -3.369 1 93.25 105 ALA A CA 1
ATOM 808 C C . ALA A 1 105 ? 12.234 8.133 -4.75 1 93.25 105 ALA A C 1
ATOM 810 O O . ALA A 1 105 ? 11.617 7.734 -5.742 1 93.25 105 ALA A O 1
ATOM 811 N N . GLU A 1 106 ? 13.461 8.617 -4.82 1 95.12 106 GLU A N 1
ATOM 812 C CA . GLU A 1 106 ? 14.172 8.688 -6.09 1 95.12 106 GLU A CA 1
ATOM 813 C C . GLU A 1 106 ? 14.453 7.297 -6.648 1 95.12 106 GLU A C 1
ATOM 815 O O . GLU A 1 106 ? 14.297 7.062 -7.848 1 95.12 106 GLU A O 1
ATOM 820 N N . ILE A 1 107 ? 14.898 6.414 -5.758 1 94.19 107 ILE A N 1
ATOM 821 C CA . ILE A 1 107 ? 15.164 5.039 -6.172 1 94.19 107 ILE A CA 1
ATOM 822 C C . ILE A 1 107 ? 13.875 4.398 -6.684 1 94.19 107 ILE A C 1
ATOM 824 O O . ILE A 1 107 ? 13.875 3.738 -7.727 1 94.19 107 ILE A O 1
ATOM 828 N N . ARG A 1 108 ? 12.742 4.535 -5.984 1 94.5 108 ARG A N 1
ATOM 829 C CA . ARG A 1 108 ? 11.445 4.012 -6.402 1 94.5 108 ARG A CA 1
ATOM 830 C C . ARG A 1 108 ? 11.07 4.531 -7.785 1 94.5 108 ARG A C 1
ATOM 832 O O . ARG A 1 108 ? 10.602 3.77 -8.641 1 94.5 108 ARG A O 1
ATOM 839 N N . ARG A 1 109 ? 11.273 5.859 -8.055 1 95.5 109 ARG A N 1
ATOM 840 C CA . ARG A 1 109 ? 10.93 6.461 -9.344 1 95.5 109 ARG A CA 1
ATOM 841 C C . ARG A 1 109 ? 11.781 5.875 -10.461 1 95.5 109 ARG A C 1
ATOM 843 O O . ARG A 1 109 ? 11.281 5.633 -11.562 1 95.5 109 ARG A O 1
ATOM 850 N N . GLN A 1 110 ? 13.031 5.691 -10.172 1 96.06 110 GLN A N 1
ATOM 851 C CA . GLN A 1 110 ? 13.922 5.109 -11.164 1 96.06 110 GLN A CA 1
ATOM 852 C C . GLN A 1 110 ? 13.5 3.688 -11.523 1 96.06 110 GLN A C 1
ATOM 854 O O . GLN A 1 110 ? 13.453 3.326 -12.703 1 96.06 110 GLN A O 1
ATOM 859 N N . ARG A 1 111 ? 13.258 2.865 -10.508 1 95.94 111 ARG A N 1
ATOM 860 C CA . ARG A 1 111 ? 12.812 1.494 -10.742 1 95.94 111 ARG A CA 1
ATOM 861 C C . ARG A 1 111 ? 11.4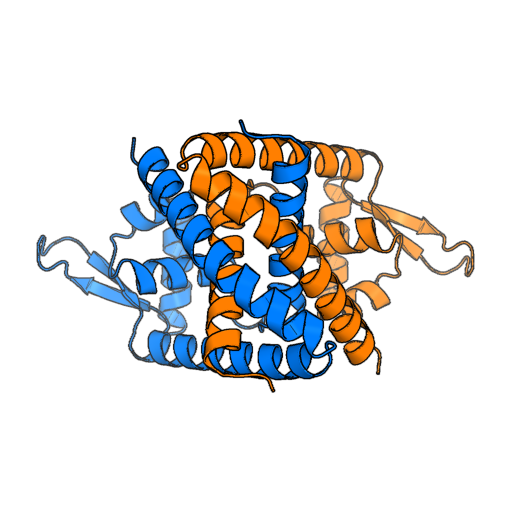92 1.469 -11.5 1 95.94 111 ARG A C 1
ATOM 863 O O . ARG A 1 111 ? 11.305 0.66 -12.414 1 95.94 111 ARG A O 1
ATOM 870 N N . LEU A 1 112 ? 10.562 2.332 -11.094 1 97.31 112 LEU A N 1
ATOM 871 C CA . LEU A 1 112 ? 9.258 2.428 -11.742 1 97.31 112 LEU A CA 1
ATOM 872 C C . LEU A 1 112 ? 9.414 2.826 -13.211 1 97.31 112 LEU A C 1
ATOM 874 O O . LEU A 1 112 ? 8.742 2.279 -14.078 1 97.31 112 LEU A O 1
ATOM 878 N N . THR A 1 113 ? 10.328 3.826 -13.453 1 97.19 113 THR A N 1
ATOM 879 C CA . THR A 1 113 ? 10.586 4.277 -14.812 1 97.19 113 THR A CA 1
ATOM 880 C C . THR A 1 113 ? 11.086 3.123 -15.68 1 97.19 113 THR A C 1
ATOM 882 O O . THR A 1 113 ? 10.641 2.955 -16.812 1 97.19 113 THR A O 1
ATOM 885 N N . GLY A 1 114 ? 12.016 2.355 -15.148 1 95.75 114 GLY A N 1
ATOM 886 C CA . GLY A 1 114 ? 12.523 1.199 -15.867 1 95.75 114 GLY A CA 1
ATOM 887 C C . GLY A 1 114 ? 11.453 0.173 -16.188 1 95.75 114 GLY A C 1
ATOM 888 O O . GLY A 1 114 ? 11.406 -0.349 -17.297 1 95.75 114 GLY A O 1
ATOM 889 N N . LEU A 1 115 ? 10.586 -0.209 -15.242 1 95.69 115 LEU A N 1
ATOM 890 C CA . LEU A 1 115 ? 9.516 -1.172 -15.453 1 95.69 115 LEU A CA 1
ATOM 891 C C . LEU A 1 115 ? 8.508 -0.651 -16.469 1 95.69 115 LEU A C 1
ATOM 893 O O . LEU A 1 115 ? 8.039 -1.403 -17.328 1 95.69 115 LEU A O 1
ATOM 897 N N . LEU A 1 116 ? 8.117 0.686 -16.344 1 96.62 116 LEU A N 1
ATOM 898 C CA . LEU A 1 116 ? 7.152 1.299 -17.25 1 96.62 116 LEU A CA 1
ATOM 899 C C . LEU A 1 116 ? 7.664 1.275 -18.688 1 96.62 116 LEU A C 1
ATOM 901 O O . LEU A 1 116 ? 6.883 1.126 -19.625 1 96.62 116 LEU A O 1
ATOM 905 N N . ALA A 1 117 ? 8.969 1.44 -18.844 1 95.69 117 ALA A N 1
ATOM 906 C CA . ALA A 1 117 ? 9.578 1.465 -20.172 1 95.69 117 ALA A CA 1
ATOM 907 C C . ALA A 1 117 ? 9.398 0.126 -20.891 1 95.69 117 ALA A C 1
ATOM 909 O O . ALA A 1 117 ? 9.461 0.054 -22.109 1 95.69 117 ALA A O 1
ATOM 910 N N . ALA A 1 118 ? 9.195 -0.95 -20.172 1 95.94 118 ALA A N 1
ATOM 911 C CA . ALA A 1 118 ? 9.039 -2.291 -20.719 1 95.94 118 ALA A CA 1
ATOM 912 C C . ALA A 1 118 ? 7.582 -2.57 -21.078 1 95.94 118 ALA A C 1
ATOM 914 O O . ALA A 1 118 ? 7.273 -3.592 -21.703 1 95.94 118 ALA A O 1
ATOM 915 N N . VAL A 1 119 ? 6.672 -1.733 -20.719 1 96.44 119 VAL A N 1
ATOM 916 C CA . VAL A 1 119 ? 5.246 -1.828 -21.016 1 96.44 119 VAL A CA 1
ATOM 917 C C . VAL A 1 119 ? 4.965 -1.188 -22.375 1 96.44 119 VAL A C 1
ATOM 919 O O . VAL A 1 119 ? 5.57 -0.173 -22.734 1 96.44 119 VAL A O 1
ATOM 922 N N . PRO A 1 120 ? 4.074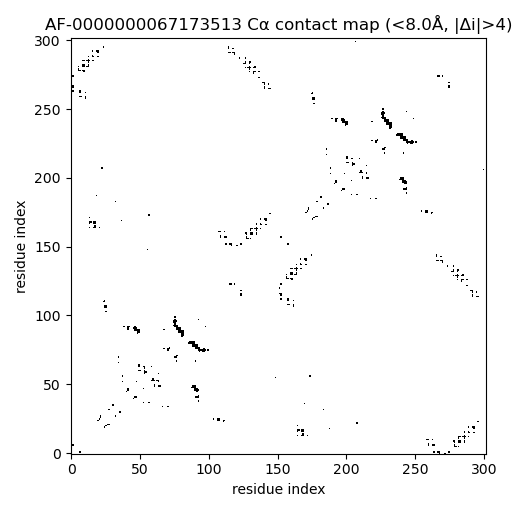 -1.746 -23.203 1 96.56 120 PRO A N 1
ATOM 923 C CA . PRO A 1 120 ? 3.713 -1.121 -24.469 1 96.56 120 PRO A CA 1
ATOM 924 C C . PRO A 1 120 ? 3.299 0.34 -24.312 1 96.56 120 PRO A C 1
ATOM 926 O O . PRO A 1 120 ? 2.648 0.699 -23.328 1 96.56 120 PRO A O 1
ATOM 929 N N . ALA A 1 121 ? 3.566 1.185 -25.297 1 95.69 121 ALA A N 1
ATOM 930 C CA . ALA A 1 121 ? 3.391 2.635 -25.25 1 95.69 121 ALA A CA 1
ATOM 931 C C . ALA A 1 121 ? 1.94 3.002 -24.953 1 95.69 121 ALA A C 1
ATOM 933 O O . ALA A 1 121 ? 1.676 3.906 -24.156 1 95.69 121 ALA A O 1
ATOM 934 N N . ASP A 1 122 ? 1.013 2.293 -25.547 1 97.06 122 ASP A N 1
ATOM 935 C CA . ASP A 1 122 ? -0.4 2.594 -25.328 1 97.06 122 ASP A CA 1
ATOM 936 C C . ASP A 1 122 ? -0.799 2.342 -23.875 1 97.06 122 ASP A C 1
ATOM 938 O O . ASP A 1 122 ? -1.593 3.094 -23.312 1 97.06 122 ASP A O 1
ATOM 942 N N . ASP A 1 123 ? -0.26 1.306 -23.297 1 97.06 123 ASP A N 1
ATOM 943 C CA . ASP A 1 123 ? -0.553 0.979 -21.906 1 97.06 123 ASP A CA 1
ATOM 944 C C . ASP A 1 123 ? 0.105 1.978 -20.953 1 97.06 123 ASP A C 1
ATOM 946 O O . ASP A 1 123 ? -0.439 2.283 -19.891 1 97.06 123 ASP A O 1
ATOM 950 N N . GLN A 1 124 ? 1.294 2.543 -21.328 1 96.81 124 GLN A N 1
ATOM 951 C CA . GLN A 1 124 ? 1.933 3.582 -20.516 1 96.81 124 GLN A CA 1
ATOM 952 C C . GLN A 1 124 ? 1.037 4.809 -20.406 1 96.81 124 GLN A C 1
ATOM 954 O O . GLN A 1 124 ? 0.833 5.328 -19.297 1 96.81 124 GLN A O 1
ATOM 959 N N . VAL A 1 125 ? 0.512 5.184 -21.531 1 96.56 125 VAL A N 1
ATOM 960 C CA . VAL A 1 125 ? -0.334 6.371 -21.562 1 96.56 125 VAL A CA 1
ATOM 961 C C . VAL A 1 125 ? -1.611 6.117 -20.766 1 96.56 125 VAL A C 1
ATOM 963 O O . VAL A 1 125 ? -2.045 6.973 -20 1 96.56 125 VAL A O 1
ATOM 966 N N . ALA A 1 126 ? -2.199 4.98 -20.953 1 97.69 126 ALA A N 1
ATOM 967 C CA . ALA A 1 126 ? -3.43 4.621 -20.266 1 97.69 126 ALA A CA 1
ATOM 968 C C . ALA A 1 126 ? -3.217 4.598 -18.75 1 97.69 126 ALA A C 1
ATOM 970 O O . ALA A 1 126 ? -4.051 5.098 -17.984 1 97.69 126 ALA A O 1
ATOM 971 N N . LEU A 1 127 ? -2.084 4.012 -18.328 1 98.31 127 LEU A N 1
ATOM 972 C CA . LEU A 1 127 ? -1.805 3.947 -16.906 1 98.31 127 LEU A CA 1
ATOM 973 C C . LEU A 1 127 ? -1.554 5.34 -16.328 1 98.31 127 LEU A C 1
ATOM 975 O O . LEU A 1 127 ? -1.977 5.645 -15.211 1 98.31 127 LEU A O 1
ATOM 979 N N . ALA A 1 128 ? -0.814 6.207 -17.078 1 97.44 128 ALA A N 1
ATOM 980 C CA . ALA A 1 128 ? -0.548 7.57 -16.625 1 97.44 128 ALA A CA 1
ATOM 981 C C . ALA A 1 128 ? -1.848 8.336 -16.391 1 97.44 128 ALA A C 1
ATOM 983 O O . ALA A 1 128 ? -1.998 9.023 -15.383 1 97.44 128 ALA A O 1
ATOM 984 N N . LEU A 1 129 ? -2.797 8.141 -17.312 1 97.12 129 LEU A N 1
ATOM 985 C CA . LEU A 1 129 ? -4.09 8.805 -17.172 1 97.12 129 LEU A CA 1
ATOM 986 C C . LEU A 1 129 ? -4.883 8.227 -16.016 1 97.12 129 LEU A C 1
ATOM 988 O O . LEU A 1 129 ? -5.469 8.969 -15.219 1 97.12 129 LEU A O 1
ATOM 992 N N . ALA A 1 130 ? -4.918 6.941 -15.875 1 98.31 130 ALA A N 1
ATOM 993 C CA . ALA A 1 130 ? -5.594 6.27 -14.766 1 98.31 130 ALA A CA 1
ATOM 994 C C . ALA A 1 130 ? -4.992 6.68 -13.43 1 98.31 130 ALA A C 1
ATOM 996 O O . ALA A 1 130 ? -5.719 6.855 -12.445 1 98.31 130 ALA A O 1
ATOM 997 N N . ALA A 1 131 ? -3.678 6.879 -13.43 1 98.5 131 ALA A N 1
ATOM 998 C CA . ALA A 1 131 ? -2.967 7.191 -12.195 1 98.5 131 ALA A CA 1
ATOM 999 C C . ALA A 1 131 ? -3.303 8.602 -11.711 1 98.5 131 ALA A C 1
ATOM 1001 O O . ALA A 1 131 ? -3.361 8.852 -10.508 1 98.5 131 ALA A O 1
ATOM 1002 N N . GLN A 1 132 ? -3.479 9.547 -12.656 1 98.06 132 GLN A N 1
ATOM 1003 C CA . GLN A 1 132 ? -3.869 10.898 -12.273 1 98.06 132 GLN A CA 1
ATOM 1004 C C . GLN A 1 132 ? -5.207 10.898 -11.539 1 98.06 132 GLN A C 1
ATOM 1006 O O . GLN A 1 132 ? -5.348 11.531 -10.492 1 98.06 132 GLN A O 1
ATOM 1011 N N . ILE A 1 133 ? -6.164 10.117 -12.062 1 98.12 133 ILE A N 1
ATOM 1012 C CA . ILE A 1 133 ? -7.48 10 -11.453 1 98.12 133 ILE A CA 1
ATOM 1013 C C . ILE A 1 133 ? -7.383 9.195 -10.164 1 98.12 133 ILE A C 1
ATOM 1015 O O . ILE A 1 133 ? -7.922 9.602 -9.125 1 98.12 133 ILE A O 1
ATOM 1019 N N . GLY A 1 134 ? -6.707 8.031 -10.188 1 98.5 134 GLY A N 1
ATOM 1020 C CA . GLY A 1 134 ? -6.562 7.152 -9.039 1 98.5 134 GLY A CA 1
ATOM 1021 C C . GLY A 1 134 ? -5.914 7.828 -7.848 1 98.5 134 GLY A C 1
ATOM 1022 O O . GLY A 1 134 ? -6.402 7.719 -6.723 1 98.5 134 GLY A O 1
ATOM 1023 N N . ALA A 1 135 ? -4.766 8.578 -8.133 1 98.06 135 ALA A N 1
ATOM 1024 C CA . ALA A 1 135 ? -4.062 9.266 -7.051 1 98.06 135 ALA A CA 1
ATOM 1025 C C . ALA A 1 135 ? -4.969 10.297 -6.379 1 98.06 135 ALA A C 1
ATOM 1027 O O . ALA A 1 135 ? -5.012 10.383 -5.148 1 98.06 135 ALA A O 1
ATOM 1028 N N . ARG A 1 136 ? -5.734 11.031 -7.172 1 98 136 ARG A N 1
ATOM 1029 C CA . ARG A 1 136 ? -6.609 12.07 -6.641 1 98 136 ARG A CA 1
ATOM 1030 C C . ARG A 1 136 ? -7.715 11.477 -5.781 1 98 136 ARG A C 1
ATOM 1032 O O . ARG A 1 136 ? -7.938 11.914 -4.652 1 98 136 ARG A O 1
ATOM 1039 N N . VAL A 1 137 ? -8.414 10.484 -6.324 1 98.38 137 VAL A N 1
ATOM 1040 C CA . VAL A 1 137 ? -9.586 9.961 -5.637 1 98.38 137 VAL A CA 1
ATOM 1041 C C . VAL A 1 137 ? -9.148 9.117 -4.441 1 98.38 137 VAL A C 1
ATOM 1043 O O . VAL A 1 137 ? -9.812 9.109 -3.402 1 98.38 137 VAL A O 1
ATOM 1046 N N . LEU A 1 138 ? -8.031 8.336 -4.496 1 98.31 138 LEU A N 1
ATOM 1047 C CA . LEU A 1 138 ? -7.52 7.578 -3.357 1 98.31 138 LEU A CA 1
ATOM 1048 C C . LEU A 1 138 ? -7.102 8.508 -2.227 1 98.31 138 LEU A C 1
ATOM 1050 O O . LEU A 1 138 ? -7.254 8.18 -1.05 1 98.31 138 LEU A O 1
ATOM 1054 N N . THR A 1 139 ? -6.5 9.711 -2.59 1 97.06 139 THR A N 1
ATOM 1055 C CA . THR A 1 139 ? -6.176 10.711 -1.579 1 97.06 139 THR A CA 1
ATOM 1056 C C . THR A 1 139 ? -7.434 11.18 -0.859 1 97.06 139 THR A C 1
ATOM 1058 O O . THR A 1 139 ? -7.453 11.289 0.368 1 97.06 139 THR A O 1
ATOM 1061 N N . GLN A 1 140 ? -8.539 11.406 -1.649 1 97.31 140 GLN A N 1
ATOM 1062 C CA . GLN A 1 140 ? -9.82 11.797 -1.07 1 97.31 140 GLN A CA 1
ATOM 1063 C C . GLN A 1 140 ? -10.336 10.727 -0.111 1 97.31 140 GLN A C 1
ATOM 1065 O O . GLN A 1 140 ? -10.82 11.039 0.98 1 97.31 140 GLN A O 1
ATOM 1070 N N . MET A 1 141 ? -10.211 9.492 -0.492 1 97.31 141 MET A N 1
ATOM 1071 C CA . MET A 1 141 ? -10.672 8.383 0.331 1 97.31 141 MET A CA 1
ATOM 1072 C C . MET A 1 141 ? -9.875 8.289 1.626 1 97.31 141 MET A C 1
ATOM 1074 O O . MET A 1 141 ? -10.438 8.039 2.691 1 97.31 141 MET A O 1
ATOM 1078 N N . ARG A 1 142 ? -8.555 8.445 1.534 1 94.88 142 ARG A N 1
ATOM 1079 C CA . ARG A 1 142 ? -7.707 8.406 2.721 1 94.88 142 ARG A CA 1
ATOM 1080 C C . ARG A 1 142 ? -8.078 9.523 3.697 1 94.88 142 ARG A C 1
ATOM 1082 O O . ARG A 1 142 ? -8.109 9.305 4.91 1 94.88 142 ARG A O 1
ATOM 1089 N N . GLU A 1 143 ? -8.422 10.742 3.199 1 93.75 143 GLU A N 1
ATOM 1090 C CA . GLU A 1 143 ? -8.812 11.859 4.047 1 93.75 143 GLU A CA 1
ATOM 1091 C C . GLU A 1 143 ? -10.141 11.586 4.746 1 93.75 143 GLU A C 1
ATOM 1093 O O . GLU A 1 143 ? -10.305 11.922 5.922 1 93.75 143 GLU A O 1
ATOM 1098 N N . ILE A 1 144 ? -11.023 11.016 4.02 1 95.12 144 ILE A N 1
ATOM 1099 C CA . ILE A 1 144 ? -12.312 10.633 4.586 1 95.12 144 ILE A CA 1
ATOM 1100 C C . ILE A 1 144 ? -12.109 9.609 5.699 1 95.12 144 ILE A C 1
ATOM 1102 O O . ILE A 1 144 ? -12.68 9.727 6.781 1 95.12 144 ILE A O 1
ATOM 1106 N N . ALA A 1 145 ? -11.266 8.586 5.41 1 94.19 145 ALA A N 1
ATOM 1107 C CA . ALA A 1 145 ? -10.992 7.531 6.383 1 94.19 145 ALA A CA 1
ATOM 1108 C C . ALA A 1 145 ? -10.312 8.094 7.625 1 94.19 145 ALA A C 1
ATOM 1110 O O . ALA A 1 145 ? -10.625 7.695 8.75 1 94.19 145 ALA A O 1
ATOM 1111 N N . ASP A 1 146 ? -9.312 9.008 7.461 1 88.38 146 ASP A N 1
ATOM 1112 C CA . ASP A 1 146 ? -8.594 9.641 8.57 1 88.38 146 ASP A CA 1
ATOM 1113 C C . ASP A 1 146 ? -9.547 10.445 9.453 1 88.38 146 ASP A C 1
ATOM 1115 O O . ASP A 1 146 ? -9.375 10.5 10.672 1 88.38 146 ASP A O 1
ATOM 1119 N N . ALA A 1 147 ? -10.578 11.062 8.859 1 86.81 147 ALA A N 1
ATOM 1120 C CA . ALA A 1 147 ? -11.539 11.883 9.586 1 86.81 147 ALA A CA 1
ATOM 1121 C C . ALA A 1 147 ? -12.508 11.016 10.383 1 86.81 147 ALA A C 1
ATOM 1123 O O . ALA A 1 147 ? -13.031 11.445 11.414 1 86.81 147 ALA A O 1
ATOM 1124 N N . GLY A 1 148 ? -12.852 9.844 9.789 1 73.75 148 GLY A N 1
ATOM 1125 C CA . GLY A 1 148 ? -13.758 8.961 10.508 1 73.75 148 GLY A CA 1
ATOM 1126 C C . GLY A 1 148 ? -13.125 8.32 11.734 1 73.75 148 GLY A C 1
ATOM 1127 O O . GLY A 1 148 ? -13.828 7.934 12.672 1 73.75 148 GLY A O 1
ATOM 1128 N N . LEU A 1 149 ? -11.891 8.023 11.664 1 59.22 149 LEU A N 1
ATOM 1129 C CA . LEU A 1 149 ? -11.172 7.504 12.82 1 59.22 149 LEU A CA 1
ATOM 1130 C C . LEU A 1 149 ? -11.141 8.539 13.945 1 59.22 149 LEU A C 1
ATOM 1132 O O . LEU A 1 149 ? -11.023 8.18 15.117 1 59.22 149 LEU A O 1
ATOM 1136 N N . SER A 1 150 ? -11.141 9.82 13.586 1 49.72 150 SER A N 1
ATOM 1137 C CA . SER A 1 150 ? -11.133 10.883 14.578 1 49.72 150 SER A CA 1
ATOM 1138 C C . SER A 1 150 ? -12.492 11.008 15.266 1 49.72 150 SER A C 1
ATOM 1140 O O . SER A 1 150 ? -12.602 11.609 16.328 1 49.72 150 SER A O 1
ATOM 1142 N N . GLU A 1 151 ? -13.586 10.5 14.633 1 44.56 151 GLU A N 1
ATOM 1143 C CA . GLU A 1 151 ? -14.875 10.602 15.305 1 44.56 151 GLU A CA 1
ATOM 1144 C C . GLU A 1 151 ? -15.188 9.32 16.078 1 44.56 151 GLU A C 1
ATOM 1146 O O . GLU A 1 151 ? -14.852 8.227 15.641 1 44.56 151 GLU A O 1
ATOM 1151 N N . MET B 1 1 ? 7.199 7.523 -24.453 1 67.19 1 MET B N 1
ATOM 1152 C CA . MET B 1 1 ? 8.312 7.895 -23.594 1 67.19 1 MET B CA 1
ATOM 1153 C C . MET B 1 1 ? 7.836 8.148 -22.172 1 67.19 1 MET B C 1
ATOM 1155 O O . MET B 1 1 ? 6.789 8.766 -21.953 1 67.19 1 MET B O 1
ATOM 1159 N N . VAL B 1 2 ? 8.555 7.461 -21.344 1 77.44 2 VAL B N 1
ATOM 1160 C CA . VAL B 1 2 ? 8.156 7.594 -19.938 1 77.44 2 VAL B CA 1
ATOM 1161 C C . VAL B 1 2 ? 8.492 9 -19.438 1 77.44 2 VAL B C 1
ATOM 1163 O O . VAL B 1 2 ? 9.648 9.414 -19.453 1 77.44 2 VAL B O 1
ATOM 1166 N N . ASP B 1 3 ? 7.414 9.836 -19.234 1 88.69 3 ASP B N 1
ATOM 1167 C CA . ASP B 1 3 ? 7.652 11.188 -18.734 1 88.69 3 ASP B CA 1
ATOM 1168 C C . ASP B 1 3 ? 7.559 11.25 -17.219 1 88.69 3 ASP B C 1
ATOM 1170 O O . ASP B 1 3 ? 6.891 10.422 -16.594 1 88.69 3 ASP B O 1
ATOM 1174 N N . THR B 1 4 ? 8.211 12.266 -16.672 1 90.38 4 THR B N 1
ATOM 1175 C CA . THR B 1 4 ? 8.391 12.414 -15.234 1 90.38 4 THR B CA 1
ATOM 1176 C C . THR B 1 4 ? 7.039 12.586 -14.539 1 90.38 4 THR B C 1
ATOM 1178 O O . THR B 1 4 ? 6.812 12.031 -13.469 1 90.38 4 THR B O 1
ATOM 1181 N N . ARG B 1 5 ? 6.18 13.289 -15.195 1 91.31 5 ARG B N 1
ATOM 1182 C CA . ARG B 1 5 ? 4.871 13.539 -14.602 1 91.31 5 ARG B CA 1
ATOM 1183 C C . ARG B 1 5 ? 4.062 12.25 -14.5 1 91.31 5 ARG B C 1
ATOM 1185 O O . ARG B 1 5 ? 3.342 12.039 -13.516 1 91.31 5 ARG B O 1
ATOM 1192 N N . SER B 1 6 ? 4.156 11.5 -15.594 1 94.19 6 SER B N 1
ATOM 1193 C CA . SER B 1 6 ? 3.455 10.227 -15.602 1 94.19 6 SER B CA 1
ATOM 1194 C C . SER B 1 6 ? 3.969 9.305 -14.492 1 94.19 6 SER B C 1
ATOM 1196 O O . SER B 1 6 ? 3.182 8.68 -13.781 1 94.19 6 SER B O 1
ATOM 1198 N N . VAL B 1 7 ? 5.289 9.305 -14.281 1 96.81 7 VAL B N 1
ATOM 1199 C CA . VAL B 1 7 ? 5.902 8.453 -13.273 1 96.81 7 VAL B CA 1
ATOM 1200 C C . VAL B 1 7 ? 5.496 8.922 -11.875 1 96.81 7 VAL B C 1
ATOM 1202 O O . VAL B 1 7 ? 5.203 8.109 -11 1 96.81 7 VAL B O 1
ATOM 1205 N N . GLU B 1 8 ? 5.41 10.219 -11.727 1 95.94 8 GLU B N 1
ATOM 1206 C CA . GLU B 1 8 ? 5.027 10.789 -10.438 1 95.94 8 GLU B CA 1
ATOM 1207 C C . GLU B 1 8 ? 3.586 10.43 -10.086 1 95.94 8 GLU B C 1
ATOM 1209 O O . GLU B 1 8 ? 3.285 10.102 -8.938 1 95.94 8 GLU B O 1
ATOM 1214 N N . ALA B 1 9 ? 2.678 10.523 -11.086 1 96.81 9 ALA B N 1
ATOM 1215 C CA . ALA B 1 9 ? 1.272 10.203 -10.852 1 96.81 9 ALA B CA 1
ATOM 1216 C C . ALA B 1 9 ? 1.102 8.727 -10.492 1 96.81 9 ALA B C 1
ATOM 1218 O O . ALA B 1 9 ? 0.317 8.391 -9.602 1 96.81 9 ALA B O 1
ATOM 1219 N N . ILE B 1 10 ? 1.844 7.898 -11.188 1 98.31 10 ILE B N 1
ATOM 1220 C CA . ILE B 1 10 ? 1.77 6.461 -10.938 1 98.31 10 ILE B CA 1
ATOM 1221 C C . ILE B 1 10 ? 2.328 6.148 -9.555 1 98.31 10 ILE B C 1
ATOM 1223 O O . ILE B 1 10 ? 1.719 5.398 -8.781 1 98.31 10 ILE B O 1
ATOM 1227 N N . SER B 1 11 ? 3.492 6.766 -9.25 1 97.38 11 SER B N 1
ATOM 1228 C CA . SER B 1 11 ? 4.102 6.598 -7.934 1 97.38 11 SER B CA 1
ATOM 1229 C C . SER B 1 11 ? 3.154 7.039 -6.824 1 97.38 11 SER B C 1
ATOM 1231 O O . SER B 1 11 ? 2.982 6.332 -5.832 1 97.38 11 SER B O 1
ATOM 1233 N N . GLU B 1 12 ? 2.479 8.148 -7.016 1 96.38 12 GLU B N 1
ATOM 1234 C CA . GLU B 1 12 ? 1.551 8.672 -6.02 1 96.38 12 GLU B CA 1
ATOM 1235 C C . GLU B 1 12 ? 0.348 7.75 -5.84 1 96.38 12 GLU B C 1
ATOM 1237 O O . GLU B 1 12 ? -0.108 7.523 -4.719 1 96.38 12 GLU B O 1
ATOM 1242 N N . MET B 1 13 ? -0.175 7.246 -6.918 1 98.12 13 MET B N 1
ATOM 1243 C CA . MET B 1 13 ? -1.316 6.34 -6.848 1 98.12 13 MET B CA 1
ATOM 1244 C C . MET B 1 13 ? -0.967 5.086 -6.051 1 98.12 13 MET B C 1
ATOM 1246 O O . MET B 1 13 ? -1.728 4.672 -5.172 1 98.12 13 MET B O 1
ATOM 1250 N N . ILE B 1 14 ? 0.219 4.527 -6.293 1 97.88 14 ILE B N 1
ATOM 1251 C CA . ILE B 1 14 ? 0.653 3.303 -5.629 1 97.88 14 ILE B CA 1
ATOM 1252 C C . ILE B 1 14 ? 0.894 3.576 -4.148 1 97.88 14 ILE B C 1
ATOM 1254 O O . ILE B 1 14 ? 0.393 2.85 -3.285 1 97.88 14 ILE B O 1
ATOM 1258 N N . ILE B 1 15 ? 1.566 4.715 -3.771 1 95.5 15 ILE B N 1
ATOM 1259 C CA . ILE B 1 15 ? 1.906 5.039 -2.389 1 95.5 15 ILE B CA 1
ATOM 1260 C C . ILE B 1 15 ? 0.635 5.352 -1.604 1 95.5 15 ILE B C 1
ATOM 1262 O O . ILE B 1 15 ? 0.456 4.871 -0.483 1 95.5 15 ILE B O 1
ATOM 1266 N N . THR B 1 16 ? -0.271 6.137 -2.254 1 96.31 16 THR B N 1
ATOM 1267 C CA . THR B 1 16 ? -1.52 6.488 -1.587 1 96.31 16 THR B CA 1
ATOM 1268 C C . THR B 1 16 ? -2.395 5.254 -1.393 1 96.31 16 THR B C 1
ATOM 1270 O O . THR B 1 16 ? -3.012 5.082 -0.338 1 96.31 16 THR B O 1
ATOM 1273 N N . GLY B 1 17 ? -2.488 4.375 -2.42 1 97.12 17 GLY B N 1
ATOM 1274 C CA . GLY B 1 17 ? -3.229 3.129 -2.307 1 97.12 17 GLY B CA 1
ATOM 1275 C C . GLY B 1 17 ? -2.699 2.215 -1.218 1 97.12 17 GLY B C 1
ATOM 1276 O O . GLY B 1 17 ? -3.477 1.61 -0.475 1 97.12 17 GLY B O 1
ATOM 1277 N N . THR B 1 18 ? -1.343 2.131 -1.112 1 95 18 THR B N 1
ATOM 1278 C CA . THR B 1 18 ? -0.703 1.312 -0.09 1 95 18 THR B CA 1
ATOM 1279 C C . THR B 1 18 ? -0.979 1.869 1.303 1 95 18 THR B C 1
ATOM 1281 O O . THR B 1 18 ? -1.275 1.115 2.232 1 95 18 THR B O 1
ATOM 1284 N N . ASP B 1 19 ? -0.905 3.203 1.452 1 93.81 19 ASP B N 1
ATOM 1285 C CA . ASP B 1 19 ? -1.208 3.861 2.719 1 93.81 19 ASP B CA 1
ATOM 1286 C C . ASP B 1 19 ? -2.652 3.604 3.141 1 93.81 19 ASP B C 1
ATOM 1288 O O . ASP B 1 19 ? -2.914 3.23 4.285 1 93.81 19 ASP B O 1
ATOM 1292 N N . LEU B 1 20 ? -3.611 3.744 2.229 1 95.38 20 LEU B N 1
ATOM 1293 C CA . LEU B 1 20 ? -5.027 3.492 2.482 1 95.38 20 LEU B CA 1
ATOM 1294 C C . LEU B 1 20 ? -5.258 2.039 2.881 1 95.38 20 LEU B C 1
ATOM 1296 O O . LEU B 1 20 ? -6.004 1.76 3.822 1 95.38 20 LEU B O 1
ATOM 1300 N N . LEU B 1 21 ? -4.578 1.146 2.186 1 95 21 LEU B N 1
ATOM 1301 C CA . LEU B 1 21 ? -4.723 -0.284 2.432 1 95 21 LEU B CA 1
ATOM 1302 C C . LEU B 1 21 ? -4.289 -0.639 3.85 1 95 21 LEU B C 1
ATOM 1304 O O . LEU B 1 21 ? -5.066 -1.208 4.617 1 95 21 LEU B O 1
ATOM 1308 N N . TRP B 1 22 ? -3.154 -0.188 4.246 1 90.62 22 TRP B N 1
ATOM 1309 C CA . TRP B 1 22 ? -2.541 -0.627 5.492 1 90.62 22 TRP B CA 1
ATOM 1310 C C . TRP B 1 22 ? -3.182 0.067 6.691 1 90.62 22 TRP B C 1
ATOM 1312 O O . TRP B 1 22 ? -3.271 -0.511 7.777 1 90.62 22 TRP B O 1
ATOM 1322 N N . ARG B 1 23 ? -3.713 1.226 6.523 1 90.19 23 ARG B N 1
ATOM 1323 C CA . ARG B 1 23 ? -4.262 1.978 7.648 1 90.19 23 ARG B CA 1
ATOM 1324 C C . ARG B 1 23 ? -5.734 1.647 7.859 1 90.19 23 ARG B C 1
ATOM 1326 O O . ARG B 1 23 ? -6.215 1.616 9 1 90.19 23 ARG B O 1
ATOM 1333 N N . HIS B 1 24 ? -6.422 1.378 6.695 1 92.94 24 HIS B N 1
ATOM 1334 C CA . HIS B 1 24 ? -7.867 1.454 6.867 1 92.94 24 HIS B CA 1
ATOM 1335 C C . HIS B 1 24 ? -8.555 0.217 6.297 1 92.94 24 HIS B C 1
ATOM 1337 O O . HIS B 1 24 ? -9.711 -0.066 6.629 1 92.94 24 HIS B O 1
ATOM 1343 N N . LEU B 1 25 ? -7.879 -0.547 5.418 1 94.25 25 LEU B N 1
ATOM 1344 C CA . LEU B 1 25 ? -8.625 -1.573 4.695 1 94.25 25 LEU B CA 1
ATOM 1345 C C . LEU B 1 25 ? -8.281 -2.963 5.219 1 94.25 25 LEU B C 1
ATOM 1347 O O . LEU B 1 25 ? -9.016 -3.922 4.98 1 94.25 25 LEU B O 1
ATOM 1351 N N . VAL B 1 26 ? -7.074 -3.064 5.906 1 89.94 26 VAL B N 1
ATOM 1352 C CA . VAL B 1 26 ? -6.68 -4.379 6.402 1 89.94 26 VAL B CA 1
ATOM 1353 C C . VAL B 1 26 ? -6.348 -4.289 7.891 1 89.94 26 VAL B C 1
ATOM 1355 O O . VAL B 1 26 ? -6.137 -3.197 8.422 1 89.94 26 VAL B O 1
ATOM 1358 N N . ASP B 1 27 ? -6.453 -5.418 8.531 1 82.75 27 ASP B N 1
ATOM 1359 C CA . ASP B 1 27 ? -6.008 -5.535 9.922 1 82.75 27 ASP B CA 1
ATOM 1360 C C . ASP B 1 27 ? -4.547 -5.977 9.992 1 82.75 27 ASP B C 1
ATOM 1362 O O . ASP B 1 27 ? -4.238 -7.16 9.836 1 82.75 27 ASP B O 1
ATOM 1366 N N . ARG B 1 28 ? -3.621 -5.102 10.266 1 77.06 28 ARG B N 1
ATOM 1367 C CA . ARG B 1 28 ? -2.182 -5.34 10.234 1 77.06 28 ARG B CA 1
ATOM 1368 C C . ARG B 1 28 ? -1.731 -6.121 11.469 1 77.06 28 ARG B C 1
ATOM 1370 O O . ARG B 1 28 ? -0.627 -6.668 11.492 1 77.06 28 ARG B O 1
ATOM 1377 N N . THR B 1 29 ? -2.59 -6.145 12.453 1 73.56 29 THR B N 1
ATOM 1378 C CA . THR B 1 29 ? -2.225 -6.844 13.68 1 73.56 29 THR B CA 1
ATOM 1379 C C . THR B 1 29 ? -2.369 -8.352 13.508 1 73.56 29 THR B C 1
ATOM 1381 O O . THR B 1 29 ? -1.732 -9.133 14.219 1 73.56 29 THR B O 1
ATOM 1384 N N . ALA B 1 30 ? -3.057 -8.703 12.508 1 75.75 30 ALA B N 1
ATOM 1385 C CA . ALA B 1 30 ? -3.33 -10.125 12.344 1 75.75 30 ALA B CA 1
ATOM 1386 C C . ALA B 1 30 ? -2.25 -10.797 11.5 1 75.75 30 ALA B C 1
ATOM 1388 O O . ALA B 1 30 ? -1.903 -11.961 11.727 1 75.75 30 ALA B O 1
ATOM 1389 N N . LEU B 1 31 ? -1.725 -10.188 10.547 1 83.06 31 LEU B N 1
ATOM 1390 C CA . LEU B 1 31 ? -0.706 -10.727 9.648 1 83.06 31 LEU B CA 1
ATOM 1391 C C . LEU B 1 31 ? 0.336 -9.664 9.312 1 83.06 31 LEU B C 1
ATOM 1393 O O . LEU B 1 31 ? -0.012 -8.555 8.898 1 83.06 31 LEU B O 1
ATOM 1397 N N . SER B 1 32 ? 1.634 -9.984 9.508 1 83.31 32 SER B N 1
ATOM 1398 C CA . SER B 1 32 ? 2.711 -9.078 9.125 1 83.31 32 SER B CA 1
ATOM 1399 C C . SER B 1 32 ? 2.754 -8.883 7.613 1 83.31 32 SER B C 1
ATOM 1401 O O . SER B 1 32 ? 2.145 -9.648 6.863 1 83.31 32 SER B O 1
ATOM 1403 N N . SER B 1 33 ? 3.445 -7.914 7.164 1 85.75 33 SER B N 1
ATOM 1404 C CA . SER B 1 33 ? 3.604 -7.652 5.738 1 85.75 33 SER B CA 1
ATOM 1405 C C . SER B 1 33 ? 4.289 -8.82 5.039 1 85.75 33 SER B C 1
ATOM 1407 O O . SER B 1 33 ? 3.896 -9.203 3.934 1 85.75 33 SER B O 1
ATOM 1409 N N . SER B 1 34 ? 5.379 -9.375 5.715 1 87.06 34 SER B N 1
ATOM 1410 C CA . SER B 1 34 ? 6.09 -10.5 5.117 1 87.06 34 SER B CA 1
ATOM 1411 C C . SER B 1 34 ? 5.18 -11.719 4.98 1 87.06 34 SER B C 1
ATOM 1413 O O . SER B 1 34 ? 5.223 -12.422 3.967 1 87.06 34 SER B O 1
ATOM 1415 N N . ALA B 1 35 ? 4.348 -11.945 5.965 1 89.94 35 ALA B N 1
ATOM 1416 C CA . ALA B 1 35 ? 3.398 -13.055 5.918 1 89.94 35 ALA B CA 1
ATOM 1417 C C . ALA B 1 35 ? 2.357 -12.836 4.82 1 89.94 35 ALA B C 1
ATOM 1419 O O . ALA B 1 35 ? 2.02 -13.766 4.086 1 89.94 35 ALA B O 1
ATOM 1420 N N . THR B 1 36 ? 1.873 -11.625 4.77 1 89.94 36 THR B N 1
ATOM 1421 C CA . THR B 1 36 ? 0.882 -11.281 3.758 1 89.94 36 THR B CA 1
ATOM 1422 C C . THR B 1 36 ? 1.448 -11.484 2.355 1 89.94 36 THR B C 1
ATOM 1424 O O . THR B 1 36 ? 0.786 -12.062 1.488 1 89.94 36 THR B O 1
ATOM 1427 N N . LEU B 1 37 ? 2.699 -11.016 2.062 1 89.19 37 LEU B N 1
ATOM 1428 C CA . LEU B 1 37 ? 3.338 -11.164 0.759 1 89.19 37 LEU B CA 1
ATOM 1429 C C . LEU B 1 37 ? 3.529 -12.633 0.413 1 89.19 37 LEU B C 1
ATOM 1431 O O . LEU B 1 37 ? 3.293 -13.047 -0.726 1 89.19 37 LEU B O 1
ATOM 1435 N N . LEU B 1 38 ? 3.924 -13.43 1.448 1 92.75 38 LEU B N 1
ATOM 1436 C CA . LEU B 1 38 ? 4.125 -14.859 1.23 1 92.75 38 LEU B CA 1
ATOM 1437 C C . LEU B 1 38 ? 2.812 -15.539 0.871 1 92.75 38 LEU B C 1
ATOM 1439 O O . LEU B 1 38 ? 2.752 -16.312 -0.093 1 92.75 38 LEU B O 1
ATOM 1443 N N . LEU B 1 39 ? 1.808 -15.234 1.613 1 93.44 39 LEU B N 1
ATOM 1444 C CA . LEU B 1 39 ? 0.512 -15.859 1.375 1 93.44 39 LEU B CA 1
ATOM 1445 C C . LEU B 1 39 ? -0.059 -15.43 0.027 1 93.44 39 LEU B C 1
ATOM 1447 O O . LEU B 1 39 ? -0.673 -16.234 -0.675 1 93.44 39 LEU B O 1
ATOM 1451 N N . ASN B 1 40 ? 0.071 -14.195 -0.286 1 91.81 40 ASN B N 1
ATOM 1452 C CA . ASN B 1 40 ? -0.366 -13.719 -1.593 1 91.81 40 ASN B CA 1
ATOM 1453 C C . ASN B 1 40 ? 0.315 -14.477 -2.727 1 91.81 40 ASN B C 1
ATOM 1455 O O . ASN B 1 40 ? -0.333 -14.852 -3.705 1 91.81 40 ASN B O 1
ATOM 1459 N N . ARG B 1 41 ? 1.658 -14.711 -2.633 1 91.94 41 ARG B N 1
ATOM 1460 C CA . ARG B 1 41 ? 2.404 -15.438 -3.656 1 91.94 41 ARG B CA 1
ATOM 1461 C C . ARG B 1 41 ? 1.916 -16.875 -3.777 1 91.94 41 ARG B C 1
ATOM 1463 O O . ARG B 1 41 ? 1.681 -17.359 -4.883 1 91.94 41 ARG B O 1
ATOM 1470 N N . LEU B 1 42 ? 1.738 -17.531 -2.689 1 94.88 42 LEU B N 1
ATOM 1471 C CA . LEU B 1 42 ? 1.283 -18.906 -2.701 1 94.88 42 LEU B CA 1
ATOM 1472 C C . LEU B 1 42 ? -0.123 -19.016 -3.281 1 94.88 42 LEU B C 1
ATOM 1474 O O . LEU B 1 42 ? -0.453 -20 -3.945 1 94.88 42 LEU B O 1
ATOM 1478 N N . GLU B 1 43 ? -0.961 -18.047 -2.926 1 91.44 43 GLU B N 1
ATOM 1479 C CA . GLU B 1 43 ? -2.316 -18.031 -3.471 1 91.44 43 GLU B CA 1
ATOM 1480 C C . GLU B 1 43 ? -2.297 -17.859 -4.988 1 91.44 43 GLU B C 1
ATOM 1482 O O . GLU B 1 43 ? -3.068 -18.516 -5.695 1 91.44 43 GLU B O 1
ATOM 1487 N N . ARG B 1 44 ? -1.434 -17.109 -5.551 1 87.56 44 ARG B N 1
ATOM 1488 C CA . ARG B 1 44 ? -1.37 -16.797 -6.973 1 87.56 44 ARG B CA 1
ATOM 1489 C C . ARG B 1 44 ? -0.618 -17.875 -7.746 1 87.56 44 ARG B C 1
ATOM 1491 O O . ARG B 1 44 ? -1.006 -18.219 -8.859 1 87.56 44 ARG B O 1
ATOM 1498 N N . GLN B 1 45 ? 0.496 -18.406 -7.156 1 90.38 45 GLN B N 1
ATOM 1499 C CA . GLN B 1 45 ? 1.414 -19.234 -7.922 1 90.38 45 GLN B CA 1
ATOM 1500 C C . GLN B 1 45 ? 1.293 -20.703 -7.516 1 90.38 45 GLN B C 1
ATOM 1502 O O . GLN B 1 45 ? 1.824 -21.594 -8.188 1 90.38 45 GLN B O 1
ATOM 1507 N N . GLY B 1 46 ? 0.573 -20.938 -6.453 1 92.88 46 GLY B N 1
ATOM 1508 C CA . GLY B 1 46 ? 0.468 -22.297 -5.953 1 92.88 46 GLY B CA 1
ATOM 1509 C C . GLY B 1 46 ? 1.629 -22.688 -5.062 1 92.88 46 GLY B C 1
ATOM 1510 O O . GLY B 1 46 ? 2.414 -21.844 -4.641 1 92.88 46 GLY B O 1
ATOM 1511 N N . PRO B 1 47 ? 1.692 -23.938 -4.688 1 95.81 47 PRO B N 1
ATOM 1512 C CA . PRO B 1 47 ? 2.744 -24.438 -3.797 1 95.81 47 PRO B CA 1
ATOM 1513 C C . PRO B 1 47 ? 4.148 -24.203 -4.359 1 95.81 47 PRO B C 1
ATOM 1515 O O . PRO B 1 47 ? 4.363 -24.344 -5.566 1 95.81 47 PRO B O 1
ATOM 1518 N N . MET B 1 48 ? 5.07 -23.844 -3.486 1 95.44 48 MET B N 1
ATOM 1519 C CA . MET B 1 48 ? 6.445 -23.547 -3.877 1 95.44 48 MET B CA 1
ATOM 1520 C C . MET B 1 48 ? 7.434 -24.156 -2.891 1 95.44 48 MET B C 1
ATOM 1522 O O . MET B 1 48 ? 7.109 -24.344 -1.716 1 95.44 48 MET B O 1
ATOM 1526 N N . ARG B 1 49 ? 8.664 -24.406 -3.359 1 95.12 49 ARG B N 1
ATOM 1527 C CA . ARG B 1 49 ? 9.75 -24.797 -2.467 1 95.12 49 ARG B CA 1
ATOM 1528 C C . ARG B 1 49 ? 10.172 -23.625 -1.581 1 95.12 49 ARG B C 1
ATOM 1530 O O . ARG B 1 49 ? 10.109 -22.469 -1.999 1 95.12 49 ARG B O 1
ATOM 1537 N N . LEU B 1 50 ? 10.594 -24.062 -0.439 1 94.62 50 LEU B N 1
ATOM 1538 C CA . LEU B 1 50 ? 11.023 -23.047 0.51 1 94.62 50 LEU B CA 1
ATOM 1539 C C . LEU B 1 50 ? 12.141 -22.188 -0.076 1 94.62 50 LEU B C 1
ATOM 1541 O O . LEU B 1 50 ? 12.148 -20.969 0.083 1 94.62 50 LEU B O 1
ATOM 1545 N N . THR B 1 51 ? 13.039 -22.812 -0.75 1 93.12 51 THR B N 1
ATOM 1546 C CA . THR B 1 51 ? 14.172 -22.109 -1.334 1 93.12 51 THR B CA 1
ATOM 1547 C C . THR B 1 51 ? 13.711 -21.141 -2.422 1 93.12 51 THR B C 1
ATOM 1549 O O . THR B 1 51 ? 14.219 -20.016 -2.523 1 93.12 51 THR B O 1
ATOM 1552 N N . ALA B 1 52 ? 12.797 -21.547 -3.26 1 92.81 52 ALA B N 1
ATOM 1553 C CA . ALA B 1 52 ? 12.234 -20.688 -4.305 1 92.81 52 ALA B CA 1
ATOM 1554 C C . ALA B 1 52 ? 11.484 -19.516 -3.701 1 92.81 52 ALA B C 1
ATOM 1556 O O . ALA B 1 52 ? 11.531 -18.406 -4.234 1 92.81 52 ALA B O 1
ATOM 1557 N N . LEU B 1 53 ? 10.742 -19.75 -2.592 1 93.19 53 LEU B N 1
ATOM 1558 C CA . LEU B 1 53 ? 10.023 -18.703 -1.875 1 93.19 53 LEU B CA 1
ATOM 1559 C C . LEU B 1 53 ? 11 -17.656 -1.331 1 93.19 53 LEU B C 1
ATOM 1561 O O . LEU B 1 53 ? 10.75 -16.453 -1.454 1 93.19 53 LEU B O 1
ATOM 1565 N N . ALA B 1 54 ? 12.078 -18.141 -0.758 1 93.94 54 ALA B N 1
ATOM 1566 C CA . ALA B 1 54 ? 13.086 -17.25 -0.196 1 93.94 54 ALA B CA 1
ATOM 1567 C C . ALA B 1 54 ? 13.695 -16.359 -1.278 1 93.94 54 ALA B C 1
ATOM 1569 O O . ALA B 1 54 ? 13.812 -15.148 -1.1 1 93.94 54 ALA B O 1
ATOM 1570 N N . GLU B 1 55 ? 14.023 -17.016 -2.393 1 91 55 GLU B N 1
ATOM 1571 C CA . GLU B 1 55 ? 14.609 -16.297 -3.514 1 91 55 GLU B CA 1
ATOM 1572 C C . GLU B 1 55 ? 13.625 -15.266 -4.074 1 91 55 GLU B C 1
ATOM 1574 O O . GLU B 1 55 ? 14 -14.109 -4.32 1 91 55 GLU B O 1
ATOM 1579 N N . ALA B 1 56 ? 12.414 -15.703 -4.273 1 88 56 ALA B N 1
ATOM 1580 C CA . ALA B 1 56 ? 11.391 -14.836 -4.852 1 88 56 ALA B CA 1
ATOM 1581 C C . ALA B 1 56 ? 11.094 -13.648 -3.945 1 88 56 ALA B C 1
ATOM 1583 O O . ALA B 1 56 ? 10.781 -12.555 -4.426 1 88 56 ALA B O 1
ATOM 1584 N N . GLU B 1 57 ? 11.188 -13.797 -2.545 1 87.75 57 GLU B N 1
ATOM 1585 C CA . GLU B 1 57 ? 10.867 -12.742 -1.584 1 87.75 57 GLU B CA 1
ATOM 1586 C C . GLU B 1 57 ? 12.109 -11.961 -1.178 1 87.75 57 GLU B C 1
ATOM 1588 O O . GLU B 1 57 ? 12.039 -11.039 -0.364 1 87.75 57 GLU B O 1
ATOM 1593 N N . GLY B 1 58 ? 13.297 -12.352 -1.775 1 85.5 58 GLY B N 1
ATOM 1594 C CA . GLY B 1 58 ? 14.539 -11.688 -1.406 1 85.5 58 GLY B CA 1
ATOM 1595 C C . GLY B 1 58 ? 14.891 -11.859 0.057 1 85.5 58 GLY B C 1
ATOM 1596 O O . GLY B 1 58 ? 15.383 -10.93 0.699 1 85.5 58 GLY B O 1
ATOM 1597 N N . ALA B 1 59 ? 14.539 -12.938 0.656 1 88.62 59 ALA B N 1
ATOM 1598 C CA . ALA B 1 59 ? 14.82 -13.25 2.057 1 88.62 59 ALA B CA 1
ATOM 1599 C C . ALA B 1 59 ? 15.883 -14.344 2.176 1 88.62 59 ALA B C 1
ATOM 1601 O O . ALA B 1 59 ? 16.078 -15.125 1.244 1 88.62 59 ALA B O 1
ATOM 1602 N N . SER B 1 60 ? 16.531 -14.336 3.291 1 92.31 60 SER B N 1
ATOM 1603 C CA . SER B 1 60 ? 17.438 -15.445 3.576 1 92.31 60 SER B CA 1
ATOM 1604 C C . SER B 1 60 ? 16.672 -16.75 3.793 1 92.31 60 SER B C 1
ATOM 1606 O O . SER B 1 60 ? 15.5 -16.719 4.184 1 92.31 60 SER B O 1
ATOM 1608 N N . GLN B 1 61 ? 17.312 -17.859 3.607 1 93.69 61 GLN B N 1
ATOM 1609 C CA . GLN B 1 61 ? 16.703 -19.156 3.848 1 93.69 61 GLN B CA 1
ATOM 1610 C C . GLN B 1 61 ? 16.297 -19.312 5.309 1 93.69 61 GLN B C 1
ATOM 1612 O O . GLN B 1 61 ? 15.227 -19.844 5.605 1 93.69 61 GLN B O 1
ATOM 1617 N N . SER B 1 62 ? 17.156 -18.844 6.066 1 96.38 62 SER B N 1
ATOM 1618 C CA . SER B 1 62 ? 16.875 -18.953 7.492 1 96.38 62 SER B CA 1
ATOM 1619 C C . SER B 1 62 ? 15.641 -18.125 7.867 1 96.38 62 SER B C 1
ATOM 1621 O O . SER B 1 62 ? 14.781 -18.594 8.609 1 96.38 62 SER B O 1
ATOM 1623 N N . GLY B 1 63 ? 15.508 -16.891 7.379 1 94.75 63 GLY B N 1
ATOM 1624 C CA . GLY B 1 63 ? 14.344 -16.047 7.625 1 94.75 63 GLY B CA 1
ATOM 1625 C C . GLY B 1 63 ? 13.055 -16.641 7.086 1 94.75 63 GLY B C 1
ATOM 1626 O O . GLY B 1 63 ? 12.016 -16.594 7.75 1 94.75 63 GLY B O 1
ATOM 1627 N N . MET B 1 64 ? 13.18 -17.172 5.953 1 95.5 64 MET B N 1
ATOM 1628 C CA . MET B 1 64 ? 12.016 -17.797 5.328 1 95.5 64 MET B CA 1
ATOM 1629 C C . MET B 1 64 ? 11.578 -19.031 6.098 1 95.5 64 MET B C 1
ATOM 1631 O O . MET B 1 64 ? 10.383 -19.281 6.27 1 95.5 64 MET B O 1
ATOM 1635 N N . THR B 1 65 ? 12.547 -19.797 6.531 1 96.44 65 THR B N 1
ATOM 1636 C CA . THR B 1 65 ? 12.242 -20.984 7.332 1 96.44 65 THR B CA 1
ATOM 1637 C C . THR B 1 65 ? 11.469 -20.594 8.586 1 96.44 65 THR B C 1
ATOM 1639 O O . THR B 1 65 ? 10.445 -21.203 8.898 1 96.44 65 THR B O 1
ATOM 1642 N N . GLN B 1 66 ? 11.875 -19.578 9.234 1 97 66 GLN B N 1
ATOM 1643 C CA . GLN B 1 66 ? 11.227 -19.125 10.461 1 97 66 GLN B CA 1
ATOM 1644 C C . GLN B 1 66 ? 9.82 -18.594 10.172 1 97 66 GLN B C 1
ATOM 1646 O O . GLN B 1 66 ? 8.891 -18.859 10.938 1 97 66 GLN B O 1
ATOM 1651 N N . LEU B 1 67 ? 9.734 -17.844 9.109 1 95.31 67 LEU B N 1
ATOM 1652 C CA . LEU B 1 67 ? 8.438 -17.297 8.742 1 95.31 67 LEU B CA 1
ATOM 1653 C C . LEU B 1 67 ? 7.453 -18.422 8.406 1 95.31 67 LEU B C 1
ATOM 1655 O O . LEU B 1 67 ? 6.316 -18.406 8.883 1 95.31 67 LEU B O 1
ATOM 1659 N N . VAL B 1 68 ? 7.891 -19.359 7.668 1 97.12 68 VAL B N 1
ATOM 1660 C CA . VAL B 1 68 ? 7.035 -20.484 7.281 1 97.12 68 VAL B CA 1
ATOM 1661 C C . VAL B 1 68 ? 6.652 -21.297 8.516 1 97.12 68 VAL B C 1
ATOM 1663 O O . VAL B 1 68 ? 5.496 -21.703 8.664 1 97.12 68 VAL B O 1
ATOM 1666 N N . GLN B 1 69 ? 7.594 -21.516 9.352 1 97.38 69 GLN B N 1
ATOM 1667 C CA . GLN B 1 69 ? 7.309 -22.234 10.578 1 97.38 69 GLN B CA 1
ATOM 1668 C C . GLN B 1 69 ? 6.246 -21.531 11.414 1 97.38 69 GLN B C 1
ATOM 1670 O O . GLN B 1 69 ? 5.324 -22.172 11.922 1 97.38 69 GLN B O 1
ATOM 1675 N N . ARG B 1 70 ? 6.344 -20.25 11.57 1 96.56 70 ARG B N 1
ATOM 1676 C CA . ARG B 1 70 ? 5.375 -19.469 12.32 1 96.56 70 ARG B CA 1
ATOM 1677 C C . ARG B 1 70 ? 3.992 -19.547 11.688 1 96.56 70 ARG B C 1
ATOM 1679 O O . ARG B 1 70 ? 2.988 -19.703 12.383 1 96.56 70 ARG B O 1
ATOM 1686 N N . LEU B 1 71 ? 3.951 -19.469 10.375 1 96.5 71 LEU B N 1
ATOM 1687 C CA . LEU B 1 71 ? 2.678 -19.5 9.664 1 96.5 71 LEU B CA 1
ATOM 1688 C C . LEU B 1 71 ? 2.062 -20.906 9.727 1 96.5 71 LEU B C 1
ATOM 1690 O O . LEU B 1 71 ? 0.839 -21.047 9.773 1 96.5 71 LEU B O 1
ATOM 1694 N N . GLU B 1 72 ? 2.904 -21.875 9.781 1 97 72 GLU B N 1
ATOM 1695 C CA . GLU B 1 72 ? 2.438 -23.234 9.945 1 97 72 GLU B CA 1
ATOM 1696 C C . GLU B 1 72 ? 1.819 -23.453 11.32 1 97 72 GLU B C 1
ATOM 1698 O O . GLU B 1 72 ? 0.771 -24.094 11.453 1 97 72 GLU B O 1
ATOM 1703 N N . GLN B 1 73 ? 2.449 -22.922 12.273 1 96.38 73 GLN B N 1
ATOM 1704 C CA . GLN B 1 73 ? 1.939 -23 13.641 1 96.38 73 GLN B CA 1
ATOM 1705 C C . GLN B 1 73 ? 0.601 -22.281 13.773 1 96.38 73 GLN B C 1
ATOM 1707 O O . GLN B 1 73 ? -0.259 -22.703 14.555 1 96.38 73 GLN B O 1
ATOM 1712 N N . GLN B 1 74 ? 0.357 -21.281 12.961 1 94.75 74 GLN B N 1
ATOM 1713 C CA . GLN B 1 74 ? -0.886 -20.516 12.969 1 94.75 74 GLN B CA 1
ATOM 1714 C C . GLN B 1 74 ? -1.945 -21.172 12.094 1 94.75 74 GLN B C 1
ATOM 1716 O O . GLN B 1 74 ? -3.072 -20.688 11.992 1 94.75 74 GLN B O 1
ATOM 1721 N N . GLY B 1 75 ? -1.528 -22.266 11.406 1 96.25 75 GLY B N 1
ATOM 1722 C CA . GLY B 1 75 ? -2.447 -23.016 10.57 1 96.25 75 GLY B CA 1
ATOM 1723 C C . GLY B 1 75 ? -2.701 -22.359 9.227 1 96.25 75 GLY B C 1
ATOM 1724 O O . GLY B 1 75 ? -3.664 -22.703 8.539 1 96.25 75 GLY B O 1
ATOM 1725 N N . LEU B 1 76 ? -1.889 -21.438 8.758 1 96.81 76 LEU B N 1
ATOM 1726 C CA . LEU B 1 76 ? -2.121 -20.672 7.543 1 96.81 76 LEU B CA 1
ATOM 1727 C C . LEU B 1 76 ? -1.475 -21.359 6.34 1 96.81 76 LEU B C 1
ATOM 1729 O O . LEU B 1 76 ? -1.934 -21.188 5.207 1 96.81 76 LEU B O 1
ATOM 1733 N N . VAL B 1 77 ? -0.34 -22.094 6.578 1 98 77 VAL B N 1
ATOM 1734 C CA . VAL B 1 77 ? 0.328 -22.828 5.516 1 98 77 VAL B CA 1
ATOM 1735 C C . VAL B 1 77 ? 0.581 -24.266 5.969 1 98 77 VAL B C 1
ATOM 1737 O O . VAL B 1 77 ? 0.445 -24.594 7.152 1 98 77 VAL B O 1
ATOM 1740 N N . GLU B 1 78 ? 0.901 -25.062 5.066 1 97.56 78 GLU B N 1
ATOM 1741 C CA . GLU B 1 78 ? 1.273 -26.453 5.309 1 97.56 78 GLU B CA 1
ATOM 1742 C C . GLU B 1 78 ? 2.363 -26.906 4.344 1 97.56 78 GLU B C 1
ATOM 1744 O O . GLU B 1 78 ? 2.531 -26.328 3.27 1 97.56 78 GLU B O 1
ATOM 1749 N N . ARG B 1 79 ? 3.109 -27.859 4.812 1 94.44 79 ARG B N 1
ATOM 1750 C CA . ARG B 1 79 ? 4.109 -28.484 3.949 1 94.44 79 ARG B CA 1
ATOM 1751 C C . ARG B 1 79 ? 3.562 -29.734 3.287 1 94.44 79 ARG B C 1
ATOM 1753 O O . ARG B 1 79 ? 2.861 -30.531 3.926 1 94.44 79 ARG B O 1
ATOM 1760 N N . CYS B 1 80 ? 3.795 -29.781 2.055 1 92.25 80 CYS B N 1
ATOM 1761 C CA . CYS B 1 80 ? 3.314 -30.938 1.314 1 92.25 80 CYS B CA 1
ATOM 1762 C C . CYS B 1 80 ? 4.406 -31.5 0.407 1 92.25 80 CYS B C 1
ATOM 1764 O O . CYS B 1 80 ? 5.41 -30.828 0.154 1 92.25 80 CYS B O 1
ATOM 1766 N N . SER B 1 81 ? 4.277 -32.781 -0.014 1 88.69 81 SER B N 1
ATOM 1767 C CA . SER B 1 81 ? 5.25 -33.438 -0.888 1 88.69 81 SER B CA 1
ATOM 1768 C C . SER B 1 81 ? 5.168 -32.906 -2.309 1 88.69 81 SER B C 1
ATOM 1770 O O . SER B 1 81 ? 4.086 -32.562 -2.787 1 88.69 81 SER B O 1
ATOM 1772 N N . ASP B 1 82 ? 6.27 -32.75 -2.883 1 83.69 82 ASP B N 1
ATOM 1773 C CA . ASP B 1 82 ? 6.332 -32.375 -4.297 1 83.69 82 ASP B CA 1
ATOM 1774 C C . ASP B 1 82 ? 5.98 -33.562 -5.18 1 83.69 82 ASP B C 1
ATOM 1776 O O . ASP B 1 82 ? 6.625 -34.625 -5.105 1 83.69 82 ASP B O 1
ATOM 1780 N N . PRO B 1 83 ? 4.969 -33.438 -5.914 1 82.12 83 PRO B N 1
ATOM 1781 C CA . PRO B 1 83 ? 4.59 -34.562 -6.766 1 82.12 83 PRO B CA 1
ATOM 1782 C C . PRO B 1 83 ? 5.676 -34.938 -7.773 1 82.12 83 PRO B C 1
ATOM 1784 O O . PRO B 1 83 ? 5.762 -36.094 -8.203 1 82.12 83 PRO B O 1
ATOM 1787 N N . GLU B 1 84 ? 6.445 -33.938 -8.156 1 82.62 84 GLU B N 1
ATOM 1788 C CA . GLU B 1 84 ? 7.496 -34.156 -9.156 1 82.62 84 GLU B CA 1
ATOM 1789 C C . GLU B 1 84 ? 8.781 -34.656 -8.5 1 82.62 84 GLU B C 1
ATOM 1791 O O . GLU B 1 84 ? 9.656 -35.188 -9.18 1 82.62 84 GLU B O 1
ATOM 1796 N N . ASP B 1 85 ? 8.945 -34.375 -7.336 1 80.31 85 ASP B N 1
ATOM 1797 C CA . ASP B 1 85 ? 10.133 -34.75 -6.582 1 80.31 85 ASP B CA 1
ATOM 1798 C C . ASP B 1 85 ? 9.773 -35.156 -5.152 1 80.31 85 ASP B C 1
ATOM 1800 O O . ASP B 1 85 ? 9.664 -34.312 -4.273 1 80.31 85 ASP B O 1
ATOM 1804 N N . GLY B 1 86 ? 9.594 -36.406 -4.914 1 76.31 86 GLY B N 1
ATOM 1805 C CA . GLY B 1 86 ? 9.141 -36.906 -3.639 1 76.31 86 GLY B CA 1
ATOM 1806 C C . GLY B 1 86 ? 10 -36.469 -2.469 1 76.31 86 GLY B C 1
ATOM 1807 O O . GLY B 1 86 ? 9.539 -36.469 -1.325 1 76.31 86 GLY B O 1
ATOM 1808 N N . ARG B 1 87 ? 11.133 -36.062 -2.734 1 81.94 87 ARG B N 1
ATOM 1809 C CA . ARG B 1 87 ? 12.031 -35.656 -1.657 1 81.94 87 ARG B CA 1
ATOM 1810 C C . ARG B 1 87 ? 11.898 -34.156 -1.356 1 81.94 87 ARG B C 1
ATOM 1812 O O . ARG B 1 87 ? 12.328 -33.688 -0.298 1 81.94 87 ARG B O 1
ATOM 1819 N N . ALA B 1 88 ? 11.312 -33.562 -2.236 1 85.81 88 ALA B N 1
ATOM 1820 C CA . ALA B 1 88 ? 11.188 -32.125 -2.041 1 85.81 88 ALA B CA 1
ATOM 1821 C C . ALA B 1 88 ? 9.867 -31.766 -1.371 1 85.81 88 ALA B C 1
ATOM 1823 O O . ALA B 1 88 ? 8.859 -32.438 -1.576 1 85.81 88 ALA B O 1
ATOM 1824 N N . ARG B 1 89 ? 10 -30.844 -0.419 1 91.38 89 ARG B N 1
ATOM 1825 C CA . ARG B 1 89 ? 8.797 -30.375 0.257 1 91.38 89 ARG B CA 1
ATOM 1826 C C . ARG B 1 89 ? 8.383 -29 -0.258 1 91.38 89 ARG B C 1
ATOM 1828 O O . ARG B 1 89 ? 9.234 -28.141 -0.508 1 91.38 89 ARG B O 1
ATOM 1835 N N . LEU B 1 90 ? 7.086 -28.938 -0.493 1 96.44 90 LEU B N 1
ATOM 1836 C CA . LEU B 1 90 ? 6.508 -27.672 -0.937 1 96.44 90 LEU B CA 1
ATOM 1837 C C . LEU B 1 90 ? 5.738 -27 0.193 1 96.44 90 LEU B C 1
ATOM 1839 O O . LEU B 1 90 ? 5.223 -27.672 1.086 1 96.44 90 LEU B O 1
ATOM 1843 N N . VAL B 1 91 ? 5.746 -25.703 0.192 1 97.62 91 VAL B N 1
ATOM 1844 C CA . VAL B 1 91 ? 4.906 -24.906 1.077 1 97.62 91 VAL B CA 1
ATOM 1845 C C . VAL B 1 91 ? 3.639 -24.469 0.338 1 97.62 91 VAL B C 1
ATOM 1847 O O . VAL B 1 91 ? 3.711 -23.953 -0.78 1 97.62 91 VAL B O 1
ATOM 1850 N N . ALA B 1 92 ? 2.457 -24.797 0.911 1 97.38 92 ALA B N 1
ATOM 1851 C CA . ALA B 1 92 ? 1.168 -24.422 0.338 1 97.38 92 ALA B CA 1
ATOM 1852 C C . ALA B 1 92 ? 0.283 -23.75 1.378 1 97.38 92 ALA B C 1
ATOM 1854 O O . ALA B 1 92 ? 0.471 -23.938 2.582 1 97.38 92 ALA B O 1
ATOM 1855 N N . ILE B 1 93 ? -0.615 -22.922 0.849 1 97.25 93 ILE B N 1
ATOM 1856 C CA . ILE B 1 93 ? -1.633 -22.406 1.757 1 97.25 93 ILE B CA 1
ATOM 1857 C C . ILE B 1 93 ? -2.545 -23.547 2.213 1 97.25 93 ILE B C 1
ATOM 1859 O O . ILE B 1 93 ? -2.939 -24.391 1.41 1 97.25 93 ILE B O 1
ATOM 1863 N N . SER B 1 94 ? -2.814 -23.594 3.557 1 97.31 94 SER B N 1
ATOM 1864 C CA . SER B 1 94 ? -3.729 -24.609 4.086 1 97.31 94 SER B CA 1
ATOM 1865 C C . SER B 1 94 ? -5.18 -24.234 3.803 1 97.31 94 SER B C 1
ATOM 1867 O O . SER B 1 94 ? -5.469 -23.125 3.357 1 97.31 94 SER B O 1
ATOM 1869 N N . GLU B 1 95 ? -6.062 -25.188 4 1 96.38 95 GLU B N 1
ATOM 1870 C CA . GLU B 1 95 ? -7.484 -24.891 3.877 1 96.38 95 GLU B CA 1
ATOM 1871 C C . GLU B 1 95 ? -7.898 -23.781 4.828 1 96.38 95 GLU B C 1
ATOM 1873 O O . GLU B 1 95 ? -8.664 -22.891 4.453 1 96.38 95 GLU B O 1
ATOM 1878 N N . ALA B 1 96 ? -7.414 -23.875 6.078 1 95.56 96 ALA B N 1
ATOM 1879 C CA . ALA B 1 96 ? -7.672 -22.812 7.059 1 95.56 96 ALA B CA 1
ATOM 1880 C C . ALA B 1 96 ? -7.082 -21.484 6.605 1 95.56 96 ALA B C 1
ATOM 1882 O O . ALA B 1 96 ? -7.691 -20.438 6.789 1 95.56 96 ALA B O 1
ATOM 1883 N N . GLY B 1 97 ? -5.898 -21.562 5.984 1 95.06 97 GLY B N 1
ATOM 1884 C CA . GLY B 1 97 ? -5.254 -20.359 5.445 1 95.06 97 GLY B CA 1
ATOM 1885 C C . GLY B 1 97 ? -6.047 -19.719 4.328 1 95.06 97 GLY B C 1
ATOM 1886 O O . GLY B 1 97 ? -6.168 -18.484 4.281 1 95.06 97 GLY B O 1
ATOM 1887 N N . ARG B 1 98 ? -6.656 -20.5 3.549 1 95.5 98 ARG B N 1
ATOM 1888 C CA . ARG B 1 98 ? -7.473 -20.016 2.445 1 95.5 98 ARG B CA 1
ATOM 1889 C C . ARG B 1 98 ? -8.742 -19.344 2.961 1 95.5 98 ARG B C 1
ATOM 1891 O O . ARG B 1 98 ? -9.164 -18.312 2.445 1 95.5 98 ARG B O 1
ATOM 1898 N N . LYS B 1 99 ? -9.344 -20 3.863 1 95.44 99 LYS B N 1
ATOM 1899 C CA . LYS B 1 99 ? -10.547 -19.438 4.465 1 95.44 99 LYS B CA 1
ATOM 1900 C C . LYS B 1 99 ? -10.25 -18.078 5.098 1 95.44 99 LYS B C 1
ATOM 1902 O O . LYS B 1 99 ? -11.039 -17.141 4.953 1 95.44 99 LYS B O 1
ATOM 1907 N N . GLN B 1 100 ? -9.156 -18 5.805 1 91.94 100 GLN B N 1
ATOM 1908 C CA . GLN B 1 100 ? -8.766 -16.734 6.418 1 91.94 100 GLN B CA 1
ATOM 1909 C C . GLN B 1 100 ? -8.453 -15.68 5.355 1 91.94 100 GLN B C 1
ATOM 1911 O O . GLN B 1 100 ? -8.812 -14.508 5.508 1 91.94 100 GLN B O 1
ATOM 1916 N N . TRP B 1 101 ? -7.812 -16.094 4.309 1 91.75 101 TRP B N 1
ATOM 1917 C CA . TRP B 1 101 ? -7.496 -15.195 3.199 1 91.75 101 TRP B CA 1
ATOM 1918 C C . TRP B 1 101 ? -8.766 -14.625 2.572 1 91.75 101 TRP B C 1
ATOM 1920 O O . TRP B 1 101 ? -8.875 -13.422 2.359 1 91.75 101 TRP B O 1
ATOM 1930 N N . ASP B 1 102 ? -9.758 -15.508 2.355 1 93.94 102 ASP B N 1
ATOM 1931 C CA . ASP B 1 102 ? -11.023 -15.109 1.756 1 93.94 102 ASP B CA 1
ATOM 1932 C C . ASP B 1 102 ? -11.789 -14.156 2.674 1 93.94 102 ASP B C 1
ATOM 1934 O O . ASP B 1 102 ? -12.406 -13.195 2.205 1 93.94 102 ASP B O 1
ATOM 1938 N N . THR B 1 103 ? -11.734 -14.438 3.971 1 93.69 103 THR B N 1
ATOM 1939 C CA . THR B 1 103 ? -12.398 -13.586 4.953 1 93.69 103 THR B CA 1
ATOM 1940 C C . THR B 1 103 ? -11.766 -12.195 4.969 1 93.69 103 THR B C 1
ATOM 1942 O O . THR B 1 103 ? -12.469 -11.188 5.027 1 93.69 103 THR B O 1
ATOM 1945 N N . ARG B 1 104 ? -10.43 -12.148 4.895 1 91.75 104 ARG B N 1
ATOM 1946 C CA . ARG B 1 104 ? -9.719 -10.867 4.855 1 91.75 104 ARG B CA 1
ATOM 1947 C C . ARG B 1 104 ? -10.086 -10.078 3.605 1 91.75 104 ARG B C 1
ATOM 1949 O O . ARG B 1 104 ? -10.234 -8.859 3.662 1 91.75 104 ARG B O 1
ATOM 1956 N N . ALA B 1 105 ? -10.195 -10.75 2.551 1 93.19 105 ALA B N 1
ATOM 1957 C CA . ALA B 1 105 ? -10.586 -10.102 1.299 1 93.19 105 ALA B CA 1
ATOM 1958 C C . ALA B 1 105 ? -12 -9.531 1.394 1 93.19 105 ALA B C 1
ATOM 1960 O O . ALA B 1 105 ? -12.266 -8.438 0.891 1 93.19 105 ALA B O 1
ATOM 1961 N N . GLU B 1 106 ? -12.914 -10.289 1.943 1 95.12 106 GLU B N 1
ATOM 1962 C CA . GLU B 1 106 ? -14.297 -9.844 2.104 1 95.12 106 GLU B CA 1
ATOM 1963 C C . GLU B 1 106 ? -14.375 -8.609 2.996 1 95.12 106 GLU B C 1
ATOM 1965 O O . GLU B 1 106 ? -15.117 -7.664 2.697 1 95.12 106 GLU B O 1
ATOM 1970 N N . ILE B 1 107 ? -13.625 -8.641 4.133 1 94.19 107 ILE B N 1
ATOM 1971 C CA . ILE B 1 107 ? -13.594 -7.5 5.039 1 94.19 107 ILE B CA 1
ATOM 1972 C C . ILE B 1 107 ? -13.039 -6.273 4.312 1 94.19 107 ILE B C 1
ATOM 1974 O O . ILE B 1 107 ? -13.594 -5.176 4.43 1 94.19 107 ILE B O 1
ATOM 1978 N N . ARG B 1 108 ? -11.945 -6.406 3.543 1 94.5 108 ARG B N 1
ATOM 1979 C CA . ARG B 1 108 ? -11.367 -5.324 2.76 1 94.5 108 ARG B CA 1
ATOM 1980 C C . ARG B 1 108 ? -12.383 -4.734 1.794 1 94.5 108 ARG B C 1
ATOM 1982 O O . ARG B 1 108 ? -12.492 -3.514 1.665 1 94.5 108 ARG B O 1
ATOM 1989 N N . ARG B 1 109 ? -13.18 -5.609 1.089 1 95.56 109 ARG B N 1
ATOM 1990 C CA . ARG B 1 109 ? -14.172 -5.148 0.121 1 95.56 109 ARG B CA 1
ATOM 1991 C C . ARG B 1 109 ? -15.281 -4.363 0.807 1 95.56 109 ARG B C 1
ATOM 1993 O O . ARG B 1 109 ? -15.758 -3.355 0.275 1 95.56 109 ARG B O 1
ATOM 2000 N N . GLN B 1 110 ? -15.68 -4.832 1.974 1 96.06 110 GLN B N 1
ATOM 2001 C CA . GLN B 1 110 ? -16.719 -4.137 2.73 1 96.06 110 GLN B CA 1
ATOM 2002 C C . GLN B 1 110 ? -16.25 -2.75 3.16 1 96.06 110 GLN B C 1
ATOM 2004 O O . GLN B 1 110 ? -16.984 -1.771 3.025 1 96.06 110 GLN B O 1
ATOM 2009 N N . ARG B 1 111 ? -15.047 -2.68 3.721 1 95.94 111 ARG B N 1
ATOM 2010 C CA . ARG B 1 111 ? -14.492 -1.397 4.141 1 95.94 111 ARG B CA 1
ATOM 2011 C C . ARG B 1 111 ? -14.328 -0.456 2.953 1 95.94 111 ARG B C 1
ATOM 2013 O O . ARG B 1 111 ? -14.633 0.736 3.053 1 95.94 111 ARG B O 1
ATOM 2020 N N . LEU B 1 112 ? -13.82 -0.999 1.85 1 97.31 112 LEU B N 1
ATOM 2021 C CA . LEU B 1 112 ? -13.633 -0.216 0.633 1 97.31 112 LEU B CA 1
ATOM 2022 C C . LEU B 1 112 ? -14.969 0.315 0.119 1 97.31 112 LEU B C 1
ATOM 2024 O O . LEU B 1 112 ? -15.055 1.47 -0.304 1 97.31 112 LEU B O 1
ATOM 2028 N N . THR B 1 113 ? -16 -0.579 0.147 1 97.12 113 THR B N 1
ATOM 2029 C CA . THR B 1 113 ? -17.344 -0.186 -0.291 1 97.12 113 THR B CA 1
ATOM 2030 C C . THR B 1 113 ? -17.859 0.983 0.541 1 97.12 113 THR B C 1
ATOM 2032 O O . THR B 1 113 ? -18.406 1.94 -0.002 1 97.12 113 THR B O 1
ATOM 2035 N N . GLY B 1 114 ? -17.703 0.905 1.862 1 95.75 114 GLY B N 1
ATOM 2036 C CA . GLY B 1 114 ? -18.109 1.982 2.748 1 95.75 114 GLY B CA 1
ATOM 2037 C C . GLY B 1 114 ? -17.406 3.293 2.463 1 95.75 114 GLY B C 1
ATOM 2038 O O . GLY B 1 114 ? -18.031 4.352 2.438 1 95.75 114 GLY B O 1
ATOM 2039 N N . LEU B 1 115 ? -16.078 3.293 2.27 1 95.81 115 LEU B N 1
ATOM 2040 C CA . LEU B 1 115 ? -15.297 4.492 1.978 1 95.81 115 LEU B CA 1
ATOM 2041 C C . LEU B 1 115 ? -15.695 5.086 0.631 1 95.81 115 LEU B C 1
ATOM 2043 O O . LEU B 1 115 ? -15.82 6.305 0.497 1 95.81 115 LEU B O 1
ATOM 2047 N N . LEU B 1 116 ? -15.867 4.18 -0.406 1 96.56 116 LEU B N 1
ATOM 2048 C CA . LEU B 1 116 ? -16.234 4.625 -1.746 1 96.56 116 LEU B CA 1
ATOM 2049 C C . LEU B 1 116 ? -17.594 5.316 -1.733 1 96.56 116 LEU B C 1
ATOM 2051 O O . LEU B 1 116 ? -17.812 6.266 -2.488 1 96.56 116 LEU B O 1
ATOM 2055 N N . ALA B 1 117 ? -18.5 4.836 -0.872 1 95.88 117 ALA B N 1
ATOM 2056 C CA . ALA B 1 117 ? -19.844 5.395 -0.781 1 95.88 117 ALA B CA 1
ATOM 2057 C C . ALA B 1 117 ? -19.812 6.844 -0.309 1 95.88 117 ALA B C 1
ATOM 2059 O O . ALA B 1 117 ? -20.75 7.605 -0.542 1 95.88 117 ALA B O 1
ATOM 2060 N N . ALA B 1 118 ? -18.766 7.281 0.371 1 96.06 118 ALA B N 1
ATOM 2061 C CA . ALA B 1 118 ? -18.625 8.633 0.906 1 96.06 118 ALA B CA 1
ATOM 2062 C C . ALA B 1 118 ? -18 9.57 -0.125 1 96.06 118 ALA B C 1
ATOM 2064 O O . ALA B 1 118 ? -17.922 10.781 0.087 1 96.06 118 ALA B O 1
ATOM 2065 N N . VAL B 1 119 ? -17.516 9.047 -1.231 1 96.38 119 VAL B N 1
ATOM 2066 C CA . VAL B 1 119 ? -16.938 9.805 -2.332 1 96.38 119 VAL B CA 1
ATOM 2067 C C . VAL B 1 119 ? -18.031 10.242 -3.297 1 96.38 119 VAL B C 1
ATOM 2069 O O . VAL B 1 119 ? -19 9.508 -3.535 1 96.38 119 VAL B O 1
ATOM 2072 N N . PRO B 1 120 ? -17.953 11.477 -3.859 1 96.62 120 PRO B N 1
ATOM 2073 C CA . PRO B 1 120 ? -18.953 11.914 -4.848 1 96.62 120 PRO B CA 1
ATOM 2074 C C . PRO B 1 120 ? -19.125 10.922 -5.992 1 96.62 120 PRO B C 1
ATOM 2076 O O . PRO B 1 120 ? -18.141 10.305 -6.434 1 96.62 120 PRO B O 1
ATOM 2079 N N . ALA B 1 121 ? -20.297 10.773 -6.551 1 96 121 ALA B N 1
ATOM 2080 C CA . ALA B 1 121 ? -20.688 9.758 -7.531 1 96 121 ALA B CA 1
ATOM 2081 C C . ALA B 1 121 ? -19.797 9.828 -8.773 1 96 121 ALA B C 1
ATOM 2083 O O . ALA B 1 121 ? -19.375 8.797 -9.297 1 96 121 ALA B O 1
ATOM 2084 N N . ASP B 1 122 ? -19.469 11.055 -9.234 1 97 122 ASP B N 1
ATOM 2085 C CA . ASP B 1 122 ? -18.641 11.211 -10.422 1 97 122 ASP B CA 1
ATOM 2086 C C . ASP B 1 122 ? -17.234 10.672 -10.18 1 97 122 ASP B C 1
ATOM 2088 O O . ASP B 1 122 ? -16.625 10.07 -11.07 1 97 122 ASP B O 1
ATOM 2092 N N . ASP B 1 123 ? -16.75 10.844 -8.984 1 97.12 123 ASP B N 1
ATOM 2093 C CA . ASP B 1 123 ? -15.414 10.359 -8.633 1 97.12 123 ASP B CA 1
ATOM 2094 C C . ASP B 1 123 ? -15.414 8.836 -8.477 1 97.12 123 ASP B C 1
ATOM 2096 O O . ASP B 1 123 ? -14.422 8.18 -8.781 1 97.12 123 ASP B O 1
ATOM 2100 N N . GLN B 1 124 ? -16.516 8.273 -8.031 1 97 124 GLN B N 1
ATOM 2101 C CA . GLN B 1 124 ? -16.625 6.82 -7.949 1 97 124 GLN B CA 1
ATOM 2102 C C . GLN B 1 124 ? -16.484 6.18 -9.328 1 97 124 GLN B C 1
ATOM 2104 O O . GLN B 1 124 ? -15.719 5.223 -9.492 1 97 124 GLN B O 1
ATOM 2109 N N . VAL B 1 125 ? -17.203 6.742 -10.25 1 96.62 125 VAL B N 1
ATOM 2110 C CA . VAL B 1 125 ? -17.188 6.207 -11.602 1 96.62 125 VAL B CA 1
ATOM 2111 C C . VAL B 1 125 ? -15.797 6.367 -12.203 1 96.62 125 VAL B C 1
ATOM 2113 O O . VAL B 1 125 ? -15.273 5.441 -12.836 1 96.62 125 VAL B O 1
ATOM 2116 N N . ALA B 1 126 ? -15.195 7.527 -12.031 1 97.69 126 ALA B N 1
ATOM 2117 C CA . ALA B 1 126 ? -13.859 7.809 -12.555 1 97.69 126 ALA B CA 1
ATOM 2118 C C . ALA B 1 126 ? -12.828 6.844 -11.977 1 97.69 126 ALA B C 1
ATOM 2120 O O . ALA B 1 126 ? -11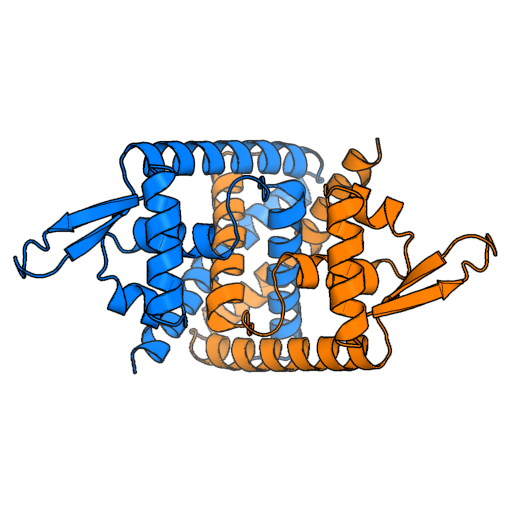.977 6.324 -12.703 1 97.69 126 ALA B O 1
ATOM 2121 N N . LEU B 1 127 ? -12.922 6.582 -10.656 1 98.31 127 LEU B N 1
ATOM 2122 C CA . LEU B 1 127 ? -11.969 5.676 -10.016 1 98.31 127 LEU B CA 1
ATOM 2123 C C . LEU B 1 127 ? -12.18 4.246 -10.508 1 98.31 127 LEU B C 1
ATOM 2125 O O . LEU B 1 127 ? -11.211 3.51 -10.703 1 98.31 127 LEU B O 1
ATOM 2129 N N . ALA B 1 128 ? -13.445 3.844 -10.672 1 97.5 128 ALA B N 1
ATOM 2130 C CA . ALA B 1 128 ? -13.734 2.496 -11.156 1 97.5 128 ALA B CA 1
ATOM 2131 C C . ALA B 1 128 ? -13.117 2.27 -12.531 1 97.5 128 ALA B C 1
ATOM 2133 O O . ALA B 1 128 ? -12.508 1.227 -12.781 1 97.5 128 ALA B O 1
ATOM 2134 N N . LEU B 1 129 ? -13.227 3.285 -13.375 1 97.19 129 LEU B N 1
ATOM 2135 C CA . LEU B 1 129 ? -12.656 3.182 -14.719 1 97.19 129 LEU B CA 1
ATOM 2136 C C . LEU B 1 129 ? -11.133 3.188 -14.656 1 97.19 129 LEU B C 1
ATOM 2138 O O . LEU B 1 129 ? -10.477 2.389 -15.328 1 97.19 129 LEU B O 1
ATOM 2142 N N . ALA B 1 130 ? -10.555 4.055 -13.883 1 98.38 130 ALA B N 1
ATOM 2143 C CA . ALA B 1 130 ? -9.109 4.113 -13.703 1 98.38 130 ALA B CA 1
ATOM 2144 C C . ALA B 1 130 ? -8.57 2.803 -13.133 1 98.38 130 ALA B C 1
ATOM 2146 O O . ALA B 1 130 ? -7.492 2.346 -13.523 1 98.38 130 ALA B O 1
ATOM 2147 N N . ALA B 1 131 ? -9.344 2.182 -12.266 1 98.56 131 ALA B N 1
ATOM 2148 C CA . ALA B 1 131 ? -8.906 0.964 -11.586 1 98.56 131 ALA B CA 1
ATOM 2149 C C . ALA B 1 131 ? -8.859 -0.217 -12.547 1 98.56 131 ALA B C 1
ATOM 2151 O O . ALA B 1 131 ? -8.008 -1.098 -12.422 1 98.56 131 ALA B O 1
ATOM 2152 N N . GLN B 1 132 ? -9.836 -0.254 -13.492 1 98.06 132 GLN B N 1
ATOM 2153 C CA . GLN B 1 132 ? -9.812 -1.319 -14.484 1 98.06 132 GLN B CA 1
ATOM 2154 C C . GLN B 1 132 ? -8.523 -1.28 -15.297 1 98.06 132 GLN B C 1
ATOM 2156 O O . GLN B 1 132 ? -7.875 -2.311 -15.5 1 98.06 132 GLN B O 1
ATOM 2161 N N . ILE B 1 133 ? -8.125 -0.082 -15.703 1 98.19 133 ILE B N 1
ATOM 2162 C CA . ILE B 1 133 ? -6.895 0.103 -16.469 1 98.19 133 ILE B CA 1
ATOM 2163 C C . ILE B 1 133 ? -5.688 -0.125 -15.562 1 98.19 133 ILE B C 1
ATOM 2165 O O . ILE B 1 133 ? -4.754 -0.846 -15.93 1 98.19 133 ILE B O 1
ATOM 2169 N N . GLY B 1 134 ? -5.656 0.504 -14.367 1 98.5 134 GLY B N 1
ATOM 2170 C CA . GLY B 1 134 ? -4.551 0.401 -13.43 1 98.5 134 GLY B CA 1
ATOM 2171 C C . GLY B 1 134 ? -4.246 -1.027 -13.016 1 98.5 134 GLY B C 1
ATOM 2172 O O . GLY B 1 134 ? -3.088 -1.445 -13.023 1 98.5 134 GLY B O 1
ATOM 2173 N N . ALA B 1 135 ? -5.359 -1.798 -12.672 1 98.06 135 ALA B N 1
ATOM 2174 C CA . ALA B 1 135 ? -5.172 -3.188 -12.266 1 98.06 135 ALA B CA 1
ATOM 2175 C C . ALA B 1 135 ? -4.531 -4.008 -13.383 1 98.06 135 ALA B C 1
ATOM 2177 O O . ALA B 1 135 ? -3.611 -4.789 -13.133 1 98.06 135 ALA B O 1
ATOM 2178 N N . ARG B 1 136 ? -4.965 -3.799 -14.609 1 98 136 ARG B N 1
ATOM 2179 C CA . ARG B 1 136 ? -4.453 -4.555 -15.75 1 98 136 ARG B CA 1
ATOM 2180 C C . ARG B 1 136 ? -2.982 -4.238 -16 1 98 136 ARG B C 1
ATOM 2182 O O . ARG B 1 136 ? -2.16 -5.148 -16.125 1 98 136 ARG B O 1
ATOM 2189 N N . VAL B 1 137 ? -2.676 -2.965 -16.094 1 98.44 137 VAL B N 1
ATOM 2190 C CA . VAL B 1 137 ? -1.324 -2.576 -16.469 1 98.44 137 VAL B CA 1
ATOM 2191 C C . VAL B 1 137 ? -0.36 -2.838 -15.32 1 98.44 137 VAL B C 1
ATOM 2193 O O . VAL B 1 137 ? 0.793 -3.217 -15.539 1 98.44 137 VAL B O 1
ATOM 2196 N N . LEU B 1 138 ? -0.726 -2.639 -14.016 1 98.25 138 LEU B N 1
ATOM 2197 C CA . LEU B 1 138 ? 0.122 -2.957 -12.875 1 98.25 138 LEU B CA 1
ATOM 2198 C C . LEU B 1 138 ? 0.414 -4.453 -12.812 1 98.25 138 LEU B C 1
ATOM 2200 O O . LEU B 1 138 ? 1.505 -4.859 -12.406 1 98.25 138 LEU B O 1
ATOM 2204 N N . THR B 1 139 ? -0.629 -5.324 -13.172 1 97 139 THR B N 1
ATOM 2205 C CA . THR B 1 139 ? -0.397 -6.762 -13.25 1 97 139 THR B CA 1
ATOM 2206 C C . THR B 1 139 ? 0.669 -7.078 -14.297 1 97 139 THR B C 1
ATOM 2208 O O . THR B 1 139 ? 1.569 -7.883 -14.047 1 97 139 THR B O 1
ATOM 2211 N N . GLN B 1 140 ? 0.608 -6.359 -15.484 1 97.31 140 GLN B N 1
ATOM 2212 C CA . GLN B 1 140 ? 1.614 -6.52 -16.531 1 97.31 140 GLN B CA 1
ATOM 2213 C C . GLN B 1 140 ? 3.002 -6.145 -16.016 1 97.31 140 GLN B C 1
ATOM 2215 O O . GLN B 1 140 ? 3.979 -6.852 -16.281 1 97.31 140 GLN B O 1
ATOM 2220 N N . MET B 1 141 ? 3.064 -5.094 -15.273 1 97.31 141 MET B N 1
ATOM 2221 C CA . MET B 1 141 ? 4.336 -4.621 -14.734 1 97.31 141 MET B CA 1
ATOM 2222 C C . MET B 1 141 ? 4.906 -5.621 -13.734 1 97.31 141 MET B C 1
ATOM 2224 O O . MET B 1 141 ? 6.113 -5.875 -13.719 1 97.31 141 MET B O 1
ATOM 2228 N N . ARG B 1 142 ? 4.078 -6.133 -12.875 1 94.75 142 ARG B N 1
ATOM 2229 C CA . ARG B 1 142 ? 4.52 -7.121 -11.898 1 94.75 142 ARG B CA 1
ATOM 2230 C C . ARG B 1 142 ? 5.066 -8.367 -12.586 1 94.75 142 ARG B C 1
ATOM 2232 O O . ARG B 1 142 ? 6.078 -8.922 -12.156 1 94.75 142 ARG B O 1
ATOM 2239 N N . GLU B 1 143 ? 4.441 -8.844 -13.688 1 93.75 143 GLU B N 1
ATOM 2240 C CA . GLU B 1 143 ? 4.898 -10.008 -14.43 1 93.75 143 GLU B CA 1
ATOM 2241 C C . GLU B 1 143 ? 6.254 -9.758 -15.078 1 93.75 143 GLU B C 1
ATOM 2243 O O . GLU B 1 143 ? 7.117 -10.641 -15.094 1 93.75 143 GLU B O 1
ATOM 2248 N N . ILE B 1 144 ? 6.402 -8.578 -15.633 1 95.19 144 ILE B N 1
ATOM 2249 C CA . ILE B 1 144 ? 7.676 -8.18 -16.219 1 95.19 144 ILE B CA 1
ATOM 2250 C C . ILE B 1 144 ? 8.766 -8.188 -15.148 1 95.19 144 ILE B C 1
ATOM 2252 O O . ILE B 1 144 ? 9.852 -8.719 -15.367 1 95.19 144 ILE B O 1
ATOM 2256 N N . ALA B 1 145 ? 8.445 -7.594 -13.953 1 94.12 145 ALA B N 1
ATOM 2257 C CA . ALA B 1 145 ? 9.406 -7.52 -12.852 1 94.12 145 ALA B CA 1
ATOM 2258 C C . ALA B 1 145 ? 9.773 -8.906 -12.352 1 94.12 145 ALA B C 1
ATOM 2260 O O . ALA B 1 145 ? 10.938 -9.18 -12.047 1 94.12 145 ALA B O 1
ATOM 2261 N N . ASP B 1 146 ? 8.766 -9.82 -12.188 1 88.38 146 ASP B N 1
ATOM 2262 C CA . ASP B 1 146 ? 8.984 -11.188 -11.727 1 88.38 146 ASP B CA 1
ATOM 2263 C C . ASP B 1 146 ? 9.891 -11.953 -12.688 1 88.38 146 ASP B C 1
ATOM 2265 O O . ASP B 1 146 ? 10.703 -12.781 -12.266 1 88.38 146 ASP B O 1
ATOM 2269 N N . ALA B 1 147 ? 9.797 -11.672 -13.992 1 87.06 147 ALA B N 1
ATOM 2270 C CA . ALA B 1 147 ? 10.586 -12.352 -15.016 1 87.06 147 ALA B CA 1
ATOM 2271 C C . ALA B 1 147 ? 12.031 -11.859 -15.016 1 87.06 147 ALA B C 1
ATOM 2273 O O . ALA B 1 147 ? 12.945 -12.594 -15.391 1 87.06 147 ALA B O 1
ATOM 2274 N N . GLY B 1 148 ? 12.172 -10.555 -14.727 1 73.75 148 GLY B N 1
ATOM 2275 C CA . GLY B 1 148 ? 13.531 -10.031 -14.695 1 73.75 148 GLY B CA 1
ATOM 2276 C C . GLY B 1 148 ? 14.336 -10.523 -13.5 1 73.75 148 GLY B C 1
ATOM 2277 O O . GLY B 1 148 ? 15.562 -10.555 -13.547 1 73.75 148 GLY B O 1
ATOM 2278 N N . LEU B 1 149 ? 13.719 -10.719 -12.43 1 59.03 149 LEU B N 1
ATOM 2279 C CA . LEU B 1 149 ? 14.391 -11.297 -11.266 1 59.03 149 LEU B CA 1
ATOM 2280 C C . LEU B 1 149 ? 14.859 -12.719 -11.562 1 59.03 149 LEU B C 1
ATOM 2282 O O . LEU B 1 149 ? 15.82 -13.203 -10.953 1 59.03 149 LEU B O 1
ATOM 2286 N N . SER B 1 150 ? 14.141 -13.414 -12.414 1 49.72 150 SER B N 1
ATOM 2287 C CA . SER B 1 150 ? 14.516 -14.773 -12.781 1 49.72 150 SER B CA 1
ATOM 2288 C C . SER B 1 150 ? 15.734 -14.789 -13.703 1 49.72 150 SER B C 1
ATOM 2290 O O . SER B 1 150 ? 16.375 -15.828 -13.883 1 49.72 150 SER B O 1
ATOM 2292 N N . GLU B 1 151 ? 16.031 -13.664 -14.367 1 44.97 151 GLU B N 1
ATOM 2293 C CA . GLU B 1 151 ? 17.219 -13.68 -15.219 1 44.97 151 GLU B CA 1
ATOM 2294 C C . GLU B 1 151 ? 18.438 -13.125 -14.492 1 44.97 151 GLU B C 1
ATOM 2296 O O . GLU B 1 151 ? 18.312 -12.203 -13.68 1 44.97 151 GLU B O 1
#

Foldseek 3Di:
DDDPVNVVVLVCVVVVVVVCCPPFQFDCVVAPPLRVVLQVCCVVPNWDALVVSCLLSVHDSVVSVVSLVVCVVVQQWDWDADPVHRVTIIIHGGPVNVVVVVVRVVSSVVRVVVVLVVDDPVVSVVVVVVCVVSVVVVVVVVVVVSVVSVD/DDDPVNVVVLVCVVVVVVVCCDPFQFDCVVDPPLRVVLQVCCVVPNWDALVVSCLLSVHDSVVSVVSLVVCVVVQQWDWDADPVHRVTITIHGGPVNVVVVVVRVVSSVVRVVVVLVVDDPVVSVVVVVVCVVSVVVVVVVVVVVSVVSVD

Nearest PDB structures (foldseek):
  2nnn-assembly3_F  TM=5.856E-01  e=1.894E-06  Pseudomonas aeruginosa
  2fbi-assembly1_A-2  TM=6.226E-01  e=5.267E-06  Pseudomonas aeruginosa
  8xzu-assembly1_A  TM=5.582E-01  e=6.700E-06  Escherichia coli O127:H6 str. E2348/69
  4zzl-assembly1_B  TM=5.753E-01  e=7.556E-06  Pseudomonas aeruginosa
  6pcp-assembly2_C  TM=6.100E-01  e=1.084E-05  Bordetella pertussis

Sequence (302 aa):
MVDTRSVEAISEMIITGTDLLWRHLVDRTALSSSATLLLNRLERQGPMRLTALAEAEGASQSGMTQLVQRLEQQGLVERCSDPEDGRARLVAISEAGRKQWDTRAEIRRQRLTGLLAAVPADDQVALALAAQIGARVLTQMREIADAGLSEMVDTRSVEAISEMIITGTDLLWRHLVDRTALSSSATLLLNRLERQGPMRLTALAEAEGASQSGMTQLVQRLEQQGLVERCSDPEDGRARLVAISEAGRKQWDTRAEIRRQRLTGLLAAVPADDQVALALAAQIGARVLTQMREIADAGLSE

Secondary structure (DSSP, 8-state):
---HHHHHHHHHHHHHHHHHIIIIIS-TTTS-HHHHHHHHHHHHH--EEHHHHHHHHT--HHHHHHHHHHHHHTTSEEEEE-SS-TT-EEEEE-HHHHHHHHHHHHHHHHHHHHHHHTS-HHHHHHHHHHHHHHHHHHHHHHHHHHHHH--/---HHHHHHHHHHHHHHHHHIIIIIS-TTTS-HHHHHHHHHHHHH--EEHHHHHHHHT--HHHHHHHHHHHHHTTSEEEEE-SS-TT-EEEEE-HHHHHHHHHHHHHHHHHHHHHHHTS-HHHHHHHHHHHHHHHHHHHHHHHHHHHHH--

Organism: Mycolicibacterium smegmatis (strain ATCC 700084 / mc(2)155) (NCBI:txid246196)

Radius of gyration: 20.03 Å; Cα contacts (8 Å, |Δi|>4): 353; chains: 2; bounding box: 43×62×54 Å

Solvent-accessible surface area (backbone atoms only — not comparable to full-atom values): 15842 Å² total; per-residue (Å²): 126,92,47,71,68,42,51,49,27,38,51,43,22,35,52,41,33,38,51,39,38,60,71,66,35,47,69,61,87,78,46,51,71,69,56,47,52,50,52,52,47,31,70,75,72,39,64,38,38,64,65,56,50,11,61,74,68,74,43,52,64,68,58,40,49,52,50,51,52,53,36,36,76,71,42,35,30,40,79,41,72,28,91,91,38,78,85,42,58,22,41,29,67,24,73,61,22,48,51,52,50,51,49,52,50,49,52,26,50,52,46,48,51,57,50,49,66,74,43,59,68,71,57,46,53,50,34,29,56,18,14,50,48,33,27,53,53,42,47,51,43,40,52,52,52,59,54,52,70,72,99,128,91,46,69,66,41,50,49,26,38,50,44,23,36,52,40,31,35,52,37,37,59,72,67,35,47,69,59,87,78,46,51,70,70,55,47,54,50,50,51,47,29,72,75,70,38,64,39,38,63,67,57,51,11,61,75,69,74,44,51,62,68,56,41,50,53,52,51,52,52,35,35,75,70,43,34,30,40,77,41,71,27,90,90,38,77,85,41,57,21,42,29,67,25,73,62,21,47,52,50,50,53,50,51,50,50,51,25,51,52,45,48,49,58,50,50,65,75,44,59,68,70,56,46,54,50,33,28,56,18,15,51,48,35,26,54,52,42,49,52,42,40,54,54,53,58,54,52,70,74,98

pLDDT: mean 92.1, std 8.25, range [44.56, 98.56]

InterPro domains:
  IPR000835 MarR-type HTH domain [PF01047] (31-87)
  IPR000835 MarR-type HTH domain [PS50995] (1-139)
  IPR000835 MarR-type HTH domain [SM00347] (24-124)
  IPR036388 Winged helix-like DNA-binding domain superfamily [G3DSA:1.10.10.10] (15-146)
  IPR036390 Winged helix DNA-binding domain superfamily [SSF46785] (21-127)
  IPR052526 HTH-type transcriptional regulators in bedaquiline tolerance [PTHR39515] (22-140)